Protein AF-A0A7J6PMU1-F1 (afdb_monomer)

Nearest PDB structures (foldseek):
  3wnz-assembly1_A  TM=7.817E-01  e=1.755E-11  Bacillus subtilis subsp. subtilis str. 168
  3wo1-assembly1_A-2  TM=7.789E-01  e=5.442E-10  Bacillus subtilis subsp. subtilis str. 168
  4wd3-assembly1_B  TM=6.260E-01  e=1.805E-10  Bacillus subtilis subsp. subtilis
  5h82-assembly1_A  TM=6.481E-01  e=1.016E-02  Catharanthus roseus
  4bms-assembly1_C  TM=7.038E-01  e=6.800E-02  Ralstonia sp. DSMZ 6428

Solvent-accessible surface area (backbone atoms only — not comparable to full-atom values): 18028 Å² total; per-residue (Å²): 116,72,90,78,50,64,64,67,54,55,60,31,62,34,66,67,23,39,52,53,58,48,58,68,38,44,71,38,18,35,39,30,40,42,74,43,61,78,86,46,50,68,52,43,46,53,38,33,77,44,40,31,37,32,30,41,39,29,46,70,90,44,74,62,55,58,32,40,85,67,66,34,28,73,39,66,44,70,44,61,81,84,51,56,71,73,56,39,50,49,53,54,51,50,57,54,58,63,26,53,80,34,91,88,60,31,53,68,54,17,40,38,45,78,32,80,84,37,43,64,55,31,19,47,50,13,62,75,70,73,37,42,62,62,57,53,67,59,47,54,35,41,49,27,52,60,56,42,43,52,53,32,48,78,68,72,41,76,66,74,82,76,70,90,76,90,50,83,87,41,52,66,60,39,46,72,70,53,42,71,70,37,75,51,57,59,57,58,78,54,38,46,45,66,58,40,81,24,68,50,69,68,49,40,55,53,50,48,52,54,41,54,54,50,61,76,67,67,69,90,53,86,69,56,71,83,50,75,75,83,74,49,82,47,102,85,46,75,39,82,74,78,58,71,101,56,71,66,70,83,62,48,47,59,44,37,32,55,33,27,63,36,52,56,64,58,42,49,54,34,40,22,57,63,39,72,69,33,71,36,76,43,85,61,87,50,84,82,87,86,84,83,88,73,77,95,64,91,79,84,86,88,79,85,82,84,86,128

Organism: Perkinsus olseni (NCBI:txid32597)

InterPro domains:
  IPR011761 ATP-grasp fold [PS50975] (149-202)
  IPR041472 BL00235/CARNS1, N-terminal [PF18130] (44-133)

Structure (mmCIF, N/CA/C/O backbone):
data_AF-A0A7J6PMU1-F1
#
_entry.id   AF-A0A7J6PMU1-F1
#
loop_
_atom_site.group_PDB
_atom_site.id
_atom_site.type_symbol
_atom_site.label_atom_id
_atom_site.label_alt_id
_atom_site.label_comp_id
_atom_site.label_asym_id
_atom_site.label_entity_id
_atom_site.label_seq_id
_atom_site.pdbx_PDB_ins_code
_atom_site.Cartn_x
_atom_site.Cartn_y
_atom_site.Cartn_z
_atom_site.occupancy
_atom_site.B_iso_or_equiv
_atom_site.auth_seq_id
_atom_site.auth_comp_id
_atom_site.auth_asym_id
_atom_site.auth_atom_id
_atom_site.pdbx_PDB_model_num
ATOM 1 N N . MET A 1 1 ? -17.516 -10.188 16.875 1.00 68.88 1 MET A N 1
ATOM 2 C CA . MET A 1 1 ? -18.453 -9.110 16.494 1.00 68.88 1 MET A CA 1
ATOM 3 C C . MET A 1 1 ? -19.148 -9.377 15.153 1.00 68.88 1 MET A C 1
ATOM 5 O O . MET A 1 1 ? -20.353 -9.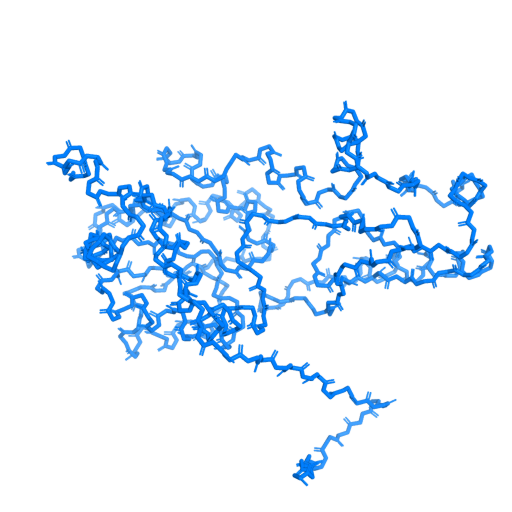566 15.159 1.00 68.88 1 MET A O 1
ATOM 9 N N . LEU A 1 2 ? -18.432 -9.498 14.024 1.00 78.31 2 LEU A N 1
ATOM 10 C CA . LEU A 1 2 ? -19.056 -9.602 12.684 1.00 78.31 2 LEU A CA 1
ATOM 11 C C . LEU A 1 2 ? -20.041 -10.768 12.494 1.00 78.31 2 LEU A C 1
ATOM 13 O O . LEU A 1 2 ? -21.055 -10.601 11.830 1.00 78.31 2 LEU A O 1
ATOM 17 N N . LYS A 1 3 ? -19.791 -11.927 13.119 1.00 78.75 3 LYS A N 1
ATOM 18 C CA . LYS A 1 3 ? -20.671 -13.112 13.029 1.00 78.75 3 LYS A CA 1
ATOM 19 C C . LYS A 1 3 ? -22.082 -12.896 13.601 1.00 78.75 3 LYS A C 1
ATOM 21 O O . LYS A 1 3 ? -22.956 -13.710 13.340 1.00 78.75 3 LYS A O 1
ATOM 26 N N . GLN A 1 4 ? -22.284 -11.850 14.404 1.00 83.25 4 GLN A N 1
ATOM 27 C CA . GLN A 1 4 ? -23.571 -11.530 15.030 1.00 83.25 4 GLN A CA 1
ATOM 28 C C . GLN A 1 4 ? -24.414 -10.564 14.186 1.00 83.25 4 GLN A C 1
ATOM 30 O O . GLN A 1 4 ? -25.573 -10.327 14.509 1.00 83.25 4 GLN A O 1
ATOM 35 N N . ILE A 1 5 ? -23.847 -10.001 13.116 1.00 86.25 5 ILE A N 1
ATOM 36 C CA . ILE A 1 5 ? -24.533 -9.050 12.242 1.00 86.25 5 ILE A CA 1
ATOM 37 C C . ILE A 1 5 ? -25.079 -9.820 11.035 1.00 86.25 5 ILE A C 1
ATOM 39 O O . ILE A 1 5 ? -24.316 -10.563 10.409 1.00 86.25 5 ILE A O 1
ATOM 43 N N . PRO A 1 6 ? -26.365 -9.656 10.674 1.00 88.00 6 PRO A N 1
ATOM 44 C CA . PRO A 1 6 ? -26.919 -10.258 9.469 1.00 88.00 6 PRO A CA 1
ATOM 45 C C . PRO A 1 6 ? -26.069 -9.928 8.240 1.00 88.00 6 PRO A C 1
ATOM 47 O O . PRO A 1 6 ? -25.807 -8.761 7.940 1.00 88.00 6 PRO A O 1
ATOM 50 N N . ARG A 1 7 ? -25.641 -10.967 7.517 1.00 87.31 7 ARG A N 1
ATOM 51 C CA . ARG A 1 7 ? -24.747 -10.833 6.359 1.00 87.31 7 ARG A CA 1
ATOM 52 C C . ARG A 1 7 ? -25.319 -9.903 5.289 1.00 87.31 7 ARG A C 1
ATOM 54 O O . ARG A 1 7 ? -24.577 -9.123 4.707 1.00 87.31 7 ARG A O 1
ATOM 61 N N . GLU A 1 8 ? -26.632 -9.945 5.091 1.00 88.94 8 GLU A N 1
ATOM 62 C CA . GLU A 1 8 ? -27.352 -9.089 4.147 1.00 88.94 8 GLU A CA 1
ATOM 63 C C . GLU A 1 8 ? -27.110 -7.599 4.422 1.00 88.94 8 GLU A C 1
ATOM 65 O O . GLU A 1 8 ? -26.850 -6.849 3.489 1.00 88.94 8 GLU A O 1
ATOM 70 N N . LEU A 1 9 ? -27.089 -7.175 5.692 1.00 87.25 9 LEU A N 1
ATOM 71 C CA . LEU A 1 9 ? -26.826 -5.779 6.063 1.00 87.25 9 LEU A CA 1
ATOM 72 C C . LEU A 1 9 ? -25.375 -5.371 5.774 1.00 87.25 9 LEU A C 1
ATOM 74 O O . LEU A 1 9 ? -25.115 -4.258 5.322 1.00 87.25 9 LEU A O 1
ATOM 78 N N . LEU A 1 10 ? -24.422 -6.281 5.999 1.00 89.19 10 LEU A N 1
ATOM 79 C CA . LEU A 1 10 ? -23.009 -6.040 5.693 1.00 89.19 10 LEU A CA 1
ATOM 80 C C . LEU A 1 10 ? -22.733 -6.015 4.187 1.00 89.19 10 LEU A C 1
ATOM 82 O O . LEU A 1 10 ? -21.795 -5.341 3.756 1.00 89.19 10 LEU A O 1
ATOM 86 N N . GLU A 1 11 ? -23.529 -6.728 3.390 1.00 91.56 11 GLU A N 1
ATOM 87 C CA . GLU A 1 11 ? -23.331 -6.859 1.945 1.00 91.56 11 GLU A CA 1
ATOM 88 C C . GLU A 1 11 ? -24.079 -5.814 1.102 1.00 91.56 11 GLU A C 1
ATOM 90 O O . GLU A 1 11 ? -23.791 -5.677 -0.088 1.00 91.56 11 GLU A O 1
ATOM 95 N N . GLN A 1 12 ? -24.974 -5.029 1.707 1.00 92.31 12 GLN A N 1
ATOM 96 C CA . GLN A 1 12 ? -25.721 -3.975 1.019 1.00 92.31 12 GLN A CA 1
ATOM 97 C C . GLN A 1 12 ? -24.819 -2.862 0.464 1.00 92.31 12 GLN A C 1
ATOM 99 O O . GLN A 1 12 ? -24.021 -2.249 1.181 1.00 92.31 12 GLN A O 1
ATOM 104 N N . HIS A 1 13 ? -25.030 -2.539 -0.812 1.00 93.56 13 HIS A N 1
ATOM 105 C CA . HIS A 1 13 ? -24.429 -1.401 -1.513 1.00 93.56 13 HIS A CA 1
ATOM 106 C C . HIS A 1 13 ? -25.261 -0.116 -1.332 1.00 93.56 13 HIS A C 1
ATOM 108 O O . HIS A 1 13 ? -25.579 0.568 -2.303 1.00 93.56 13 HIS A O 1
ATOM 114 N N . SER A 1 14 ? -25.649 0.193 -0.093 1.00 92.62 14 SER A N 1
ATOM 115 C CA . SER A 1 14 ? -26.420 1.390 0.275 1.00 92.62 14 SER A CA 1
ATOM 116 C C . SER A 1 14 ? -25.637 2.295 1.229 1.00 92.62 14 SER A C 1
ATOM 118 O O . SER A 1 14 ? -24.582 1.911 1.747 1.00 92.62 14 SER A O 1
ATOM 120 N N . GLU A 1 15 ? -26.133 3.512 1.458 1.00 92.06 15 GLU A N 1
ATOM 121 C CA . GLU A 1 15 ? -25.529 4.436 2.425 1.00 92.06 15 GLU A CA 1
ATOM 122 C C . GLU A 1 15 ? -25.651 3.913 3.852 1.00 92.06 15 GLU A C 1
ATOM 124 O O . GLU A 1 15 ? -24.693 4.009 4.616 1.00 92.06 15 GLU A O 1
ATOM 129 N N . GLU A 1 16 ? -26.776 3.285 4.188 1.00 93.50 16 GLU A N 1
ATOM 130 C CA . GLU A 1 16 ? -27.013 2.665 5.490 1.00 93.50 16 GLU A CA 1
ATOM 131 C C . GLU A 1 16 ? -26.049 1.499 5.718 1.00 93.50 16 GLU A C 1
ATOM 133 O O . GLU A 1 16 ? -25.411 1.417 6.770 1.00 93.50 16 GLU A O 1
ATOM 138 N N . GLY A 1 17 ? -25.868 0.636 4.709 1.00 94.38 17 GLY A N 1
ATOM 139 C CA . GLY A 1 17 ? -24.884 -0.444 4.761 1.00 94.38 17 GLY A CA 1
ATOM 140 C C . GLY A 1 17 ? -23.461 0.097 4.925 1.00 94.38 17 GLY A C 1
ATOM 141 O O . GLY A 1 17 ? -22.666 -0.442 5.697 1.00 94.38 17 GLY A O 1
ATOM 142 N N . GLN A 1 18 ? -23.138 1.203 4.247 1.00 95.00 18 GLN A N 1
ATOM 143 C CA . GLN A 1 18 ? -21.825 1.836 4.353 1.00 95.00 18 GLN A CA 1
ATOM 144 C C . GLN A 1 18 ? -21.591 2.460 5.730 1.00 95.00 18 GLN A C 1
ATOM 146 O O . GLN A 1 18 ? -20.516 2.268 6.302 1.00 95.00 18 GLN A O 1
ATOM 151 N N . ALA A 1 19 ? -22.587 3.156 6.276 1.00 94.44 19 ALA A N 1
ATOM 152 C CA . ALA A 1 19 ? -22.536 3.738 7.611 1.00 94.44 19 ALA A CA 1
ATOM 153 C C . ALA A 1 19 ? -22.379 2.655 8.687 1.00 94.44 19 ALA A C 1
ATOM 155 O O . ALA A 1 19 ? -21.514 2.783 9.553 1.00 94.44 19 ALA A O 1
ATOM 156 N N . LEU A 1 20 ? -23.132 1.553 8.576 1.00 95.19 20 LEU A N 1
ATOM 157 C CA . LEU A 1 20 ? -23.000 0.395 9.461 1.00 95.19 20 LEU A CA 1
ATOM 158 C C . LEU A 1 20 ? -21.568 -0.148 9.440 1.00 95.19 20 LEU A C 1
ATOM 160 O O . LEU A 1 20 ? -20.941 -0.275 10.488 1.00 95.19 20 LEU A O 1
ATOM 164 N N . ARG A 1 21 ? -21.017 -0.430 8.254 1.00 96.19 21 ARG A N 1
ATOM 165 C CA . ARG A 1 21 ? -19.642 -0.936 8.124 1.00 96.19 21 ARG A CA 1
ATOM 166 C C . ARG A 1 21 ? -18.606 0.025 8.709 1.00 96.19 21 ARG A C 1
ATOM 168 O O . ARG A 1 21 ? -17.690 -0.426 9.387 1.00 96.19 21 ARG A O 1
ATOM 175 N N . GLN A 1 22 ? -18.758 1.331 8.487 1.00 95.81 22 GLN A N 1
ATOM 176 C CA . GLN A 1 22 ? -17.869 2.342 9.067 1.00 95.81 22 GLN A CA 1
ATOM 177 C C . GLN A 1 22 ? -17.973 2.403 10.593 1.00 95.81 22 GLN A C 1
ATOM 179 O O . GLN A 1 22 ? -16.954 2.537 11.263 1.00 95.81 22 GLN A O 1
ATOM 184 N N . GLN A 1 23 ? -19.170 2.250 11.159 1.00 95.94 23 GLN A N 1
ATOM 185 C CA . GLN A 1 23 ? -19.357 2.204 12.609 1.00 95.94 23 GLN A CA 1
ATOM 186 C C . GLN A 1 23 ? -18.623 1.016 13.248 1.00 95.94 23 GLN A C 1
ATOM 188 O O . GLN A 1 23 ? -18.117 1.142 14.361 1.00 95.94 23 GLN A O 1
ATOM 193 N N . LEU A 1 24 ? -18.513 -0.111 12.539 1.00 95.75 24 LEU A N 1
ATOM 194 C CA . LEU A 1 24 ? -17.799 -1.303 13.008 1.00 95.75 24 LEU A CA 1
ATOM 195 C C . LEU A 1 24 ? -16.275 -1.136 13.070 1.00 95.75 24 LEU A C 1
ATOM 197 O O . LEU A 1 24 ? -15.614 -1.972 13.677 1.00 95.75 24 LEU A O 1
ATOM 201 N N . LEU A 1 25 ? -15.714 -0.075 12.479 1.00 96.69 25 LEU A N 1
ATOM 202 C CA . LEU A 1 25 ? -14.295 0.264 12.637 1.00 96.69 25 LEU A CA 1
ATOM 203 C C . LEU A 1 25 ? -13.982 0.898 13.995 1.00 96.69 25 LEU A C 1
ATOM 205 O O . LEU A 1 25 ? -12.821 0.931 14.403 1.00 96.69 25 LEU A O 1
ATOM 209 N N . ARG A 1 26 ? -14.991 1.429 14.692 1.00 97.00 26 ARG A N 1
ATOM 210 C CA . ARG A 1 26 ? -14.787 2.141 15.951 1.00 97.00 26 ARG A CA 1
ATOM 211 C C . ARG A 1 26 ? -14.182 1.209 16.997 1.00 97.00 26 ARG A C 1
ATOM 213 O O . ARG A 1 26 ? -14.755 0.176 17.326 1.00 97.00 26 ARG A O 1
ATOM 220 N N . GLY A 1 27 ? -13.051 1.623 17.555 1.00 96.19 27 GLY A N 1
ATOM 221 C CA . GLY A 1 27 ? -12.308 0.870 18.557 1.00 96.19 27 GLY A CA 1
ATOM 222 C C . GLY A 1 27 ? -11.414 -0.230 17.985 1.00 96.19 27 GLY A C 1
ATOM 223 O O . GLY A 1 27 ? -10.679 -0.827 18.766 1.00 96.19 27 GLY A O 1
ATOM 224 N N . ALA A 1 28 ? -11.427 -0.471 16.669 1.00 97.75 28 ALA A N 1
ATOM 225 C CA . ALA A 1 28 ? -10.501 -1.408 16.047 1.00 97.75 28 ALA A CA 1
ATOM 226 C C . ALA A 1 28 ? -9.068 -0.868 16.110 1.00 97.75 28 ALA A C 1
ATOM 228 O O . ALA A 1 28 ? -8.838 0.327 15.887 1.00 97.75 28 ALA A O 1
ATOM 229 N N . THR A 1 29 ? -8.111 -1.748 16.372 1.00 98.62 29 THR A N 1
ATOM 230 C CA . THR A 1 29 ? -6.683 -1.431 16.362 1.00 98.62 29 THR A CA 1
ATOM 231 C C . THR A 1 29 ? -6.062 -1.895 15.054 1.00 98.62 29 THR A C 1
ATOM 233 O O . THR A 1 29 ? -6.072 -3.083 14.738 1.00 98.62 29 THR A O 1
ATOM 236 N N . ILE A 1 30 ? -5.500 -0.966 14.278 1.00 98.69 30 ILE A N 1
ATOM 237 C CA . ILE A 1 30 ? -4.893 -1.270 12.974 1.00 98.69 30 ILE A CA 1
ATOM 238 C C . ILE A 1 30 ? -3.425 -0.859 12.974 1.00 98.69 30 ILE A C 1
ATOM 240 O O . ILE A 1 30 ? -3.107 0.319 13.157 1.00 98.69 30 ILE A O 1
ATOM 244 N N . ALA A 1 31 ? -2.539 -1.816 12.693 1.00 98.62 31 ALA A N 1
ATOM 245 C CA . ALA A 1 31 ? -1.130 -1.530 12.457 1.00 98.62 31 ALA A CA 1
ATOM 246 C C . ALA A 1 31 ? -0.898 -1.148 10.986 1.00 98.62 31 ALA A C 1
ATOM 248 O O . ALA A 1 31 ? -1.245 -1.889 10.060 1.00 98.62 31 ALA A O 1
ATOM 249 N N . VAL A 1 32 ? -0.291 0.014 10.758 1.00 98.31 32 VAL A N 1
ATOM 250 C CA . VAL A 1 32 ? 0.058 0.518 9.430 1.00 98.31 32 VAL A CA 1
ATOM 251 C C . VAL A 1 32 ? 1.567 0.489 9.255 1.00 98.31 32 VAL A C 1
ATOM 253 O O . VAL A 1 32 ? 2.302 1.188 9.949 1.00 98.31 32 VAL A O 1
ATOM 256 N N . ILE A 1 33 ? 2.017 -0.309 8.292 1.00 96.44 33 ILE A N 1
ATOM 257 C CA . ILE A 1 33 ? 3.427 -0.444 7.944 1.00 96.44 33 ILE A CA 1
ATOM 258 C C . ILE A 1 33 ? 3.827 0.668 6.974 1.00 96.44 33 ILE A C 1
ATOM 260 O O . ILE A 1 33 ? 3.310 0.716 5.854 1.00 96.44 33 ILE A O 1
ATOM 264 N N . CYS A 1 34 ? 4.776 1.505 7.389 1.00 93.06 34 CYS A N 1
ATOM 265 C CA . CYS A 1 34 ? 5.204 2.740 6.731 1.00 93.06 34 CYS A CA 1
ATOM 266 C C . CYS A 1 34 ? 4.095 3.788 6.599 1.00 93.06 34 CYS A C 1
ATOM 268 O O . CYS A 1 34 ? 3.046 3.547 5.994 1.00 93.06 34 CYS A O 1
ATOM 270 N N . SER A 1 35 ? 4.369 5.006 7.064 1.00 91.75 35 SER A N 1
ATOM 271 C CA . SER A 1 35 ? 3.433 6.125 6.903 1.00 91.75 35 SER A CA 1
ATOM 272 C C . SER A 1 35 ? 3.330 6.623 5.457 1.00 91.75 35 SER A C 1
ATOM 274 O O . SER A 1 35 ? 2.278 7.071 4.993 1.00 91.75 35 SER A O 1
ATOM 276 N N . GLY A 1 36 ? 4.433 6.494 4.716 1.00 88.38 36 GLY A N 1
ATOM 277 C CA . GLY A 1 36 ? 4.588 7.079 3.391 1.00 88.38 36 GLY A CA 1
ATOM 278 C C . GLY A 1 36 ? 4.740 8.604 3.445 1.00 88.38 36 GLY A C 1
ATOM 279 O O . GLY A 1 36 ? 5.056 9.158 4.492 1.00 88.38 36 GLY A O 1
ATOM 280 N N . PRO A 1 37 ? 4.563 9.306 2.316 1.00 86.50 37 PRO A N 1
ATOM 281 C CA . PRO A 1 37 ? 4.699 10.764 2.267 1.00 86.50 37 PRO A CA 1
ATOM 282 C C . PRO A 1 37 ? 3.626 11.518 3.080 1.00 86.50 37 PRO A C 1
ATOM 284 O O . PRO A 1 37 ? 2.523 11.014 3.297 1.00 86.50 37 PRO A O 1
ATOM 287 N N . LYS A 1 38 ? 3.939 12.763 3.490 1.00 87.94 38 LYS A N 1
ATOM 288 C CA . LYS A 1 38 ? 3.070 13.634 4.320 1.00 87.94 38 LYS A CA 1
ATOM 289 C C . LYS A 1 38 ? 1.675 13.884 3.725 1.00 87.94 38 LYS A C 1
ATOM 291 O O . LYS A 1 38 ? 0.728 14.115 4.472 1.00 87.94 38 LYS A O 1
ATOM 296 N N . ASP A 1 39 ? 1.501 13.795 2.406 1.00 85.75 39 ASP A N 1
ATOM 297 C CA . ASP A 1 39 ? 0.192 13.934 1.742 1.00 85.75 39 ASP A CA 1
ATOM 298 C C . ASP A 1 39 ? -0.821 12.847 2.167 1.00 85.75 39 ASP A C 1
ATOM 300 O O . ASP A 1 39 ? -2.040 13.045 2.090 1.00 85.75 39 ASP A O 1
ATOM 304 N N . LYS A 1 40 ? -0.337 11.720 2.703 1.00 90.31 40 LYS A N 1
ATOM 305 C CA . LYS A 1 40 ? -1.161 10.643 3.267 1.00 90.31 40 LYS A CA 1
ATOM 306 C C . LYS A 1 40 ? -1.715 10.944 4.656 1.00 90.31 40 LYS A C 1
ATOM 308 O O . LYS A 1 40 ? -2.582 10.194 5.096 1.00 90.31 40 LYS A O 1
ATOM 313 N N . LYS A 1 41 ? -1.312 12.033 5.326 1.00 94.94 41 LYS A N 1
ATOM 314 C CA . LYS A 1 41 ? -1.825 12.423 6.659 1.00 94.94 41 LYS A CA 1
ATOM 315 C C . LYS A 1 41 ? -3.357 12.415 6.737 1.00 94.94 41 LYS A C 1
ATOM 317 O O . LYS A 1 41 ? -3.932 11.911 7.695 1.00 94.94 41 LYS A O 1
ATOM 322 N N . SER A 1 42 ? -4.016 12.850 5.662 1.00 94.75 42 SER A N 1
ATOM 323 C CA . SER A 1 42 ? -5.482 12.861 5.530 1.00 94.75 42 SER A CA 1
ATOM 324 C C . SER A 1 42 ? -6.160 11.483 5.575 1.00 94.75 42 SER A C 1
ATOM 326 O O . SER A 1 42 ? -7.382 11.404 5.706 1.00 94.75 42 SER A O 1
ATOM 328 N N . ILE A 1 43 ? -5.407 10.392 5.410 1.00 95.81 43 ILE A N 1
ATOM 329 C CA . ILE A 1 43 ? -5.899 9.021 5.585 1.00 95.81 43 ILE A CA 1
ATOM 330 C C . ILE A 1 43 ? -5.975 8.687 7.076 1.00 95.81 43 ILE A C 1
ATOM 332 O O . ILE A 1 43 ? -6.994 8.177 7.533 1.00 95.81 43 ILE A O 1
ATOM 336 N N . TYR A 1 44 ? -4.926 9.019 7.831 1.00 97.88 44 TYR A N 1
ATOM 337 C CA . TYR A 1 44 ? -4.852 8.785 9.273 1.00 97.88 44 TYR A CA 1
ATOM 338 C C . TYR A 1 44 ? -5.867 9.639 10.031 1.00 97.88 44 TYR A C 1
ATOM 340 O O . TYR A 1 44 ? -6.594 9.112 10.865 1.00 97.88 44 TYR A O 1
ATOM 348 N N . GLN A 1 45 ? -6.018 10.912 9.649 1.00 97.56 45 GLN A N 1
ATOM 349 C CA . GLN A 1 45 ? -7.076 11.785 10.179 1.00 97.56 45 GLN A CA 1
ATOM 350 C C . GLN A 1 45 ? -8.460 11.161 9.985 1.00 97.56 45 GLN A C 1
ATOM 352 O O . GLN A 1 45 ? -9.254 11.087 10.917 1.00 97.56 45 GLN A O 1
ATOM 357 N N . ARG A 1 46 ? -8.724 10.614 8.791 1.00 96.38 46 ARG A N 1
ATOM 358 C CA . ARG A 1 46 ? -10.003 9.958 8.519 1.00 96.38 46 ARG A CA 1
ATOM 359 C C . ARG A 1 46 ? -10.198 8.678 9.340 1.00 96.38 46 ARG A C 1
ATOM 361 O O . ARG A 1 46 ? -11.321 8.382 9.730 1.00 96.38 46 ARG A O 1
ATOM 368 N N . ALA A 1 47 ? -9.137 7.917 9.598 1.00 97.81 47 ALA A N 1
ATOM 369 C CA . ALA A 1 47 ? -9.201 6.748 10.474 1.00 97.81 47 ALA A CA 1
ATOM 370 C C . ALA A 1 47 ? -9.527 7.153 11.925 1.00 97.81 47 ALA A C 1
ATOM 372 O O . ALA A 1 47 ? -10.397 6.539 12.545 1.00 97.81 47 ALA A O 1
ATOM 373 N N . ALA A 1 48 ? -8.904 8.226 12.423 1.00 97.75 48 ALA A N 1
ATOM 374 C CA . ALA A 1 48 ? -9.172 8.786 13.747 1.00 97.75 48 ALA A CA 1
ATOM 375 C C . ALA A 1 48 ? -10.626 9.267 13.892 1.00 97.75 48 ALA A C 1
ATOM 377 O O . ALA A 1 48 ? -11.292 8.925 14.866 1.00 97.75 48 ALA A O 1
ATOM 378 N N . GLU A 1 49 ? -11.172 9.961 12.885 1.00 97.38 49 GLU A N 1
ATOM 379 C CA . GLU A 1 49 ? -12.588 10.375 12.845 1.00 97.38 49 GLU A CA 1
ATOM 380 C C . GLU A 1 49 ? -13.565 9.188 12.955 1.00 97.38 49 GLU A C 1
ATOM 382 O O . GLU A 1 49 ? -14.670 9.326 13.484 1.00 97.38 49 GLU A O 1
ATOM 387 N N . LEU A 1 50 ? -13.169 8.011 12.459 1.00 97.50 50 LEU A N 1
ATOM 388 C CA . LEU A 1 50 ? -13.946 6.769 12.554 1.00 97.50 50 LEU A CA 1
ATOM 389 C C . LEU A 1 50 ? -13.733 6.028 13.886 1.00 97.50 50 LEU A C 1
ATOM 391 O O . LEU A 1 50 ? -14.396 5.024 14.145 1.00 97.50 50 LEU A O 1
ATOM 395 N N . GLY A 1 51 ? -12.847 6.531 14.747 1.00 97.56 51 GLY A N 1
ATOM 396 C CA . GLY A 1 51 ? -12.500 5.933 16.032 1.00 97.56 51 GLY A CA 1
ATOM 397 C C . GLY A 1 51 ? -11.564 4.730 15.920 1.00 97.56 51 GLY A C 1
ATOM 398 O O . GLY A 1 51 ? -11.570 3.889 16.817 1.00 97.56 51 GLY A O 1
ATOM 399 N N . VAL A 1 52 ? -10.797 4.609 14.833 1.00 98.44 52 VAL A N 1
ATOM 400 C CA . VAL A 1 52 ? -9.774 3.564 14.681 1.00 98.44 52 VAL A CA 1
ATOM 401 C C . VAL A 1 52 ? -8.543 3.936 15.503 1.00 98.44 52 VAL A C 1
ATOM 403 O O . VAL A 1 52 ? -8.001 5.033 15.363 1.00 98.44 52 VAL A O 1
ATOM 406 N N . LYS A 1 53 ? -8.044 2.997 16.307 1.00 98.50 53 LYS A N 1
ATOM 407 C CA . LYS A 1 53 ? -6.768 3.119 17.018 1.00 98.50 53 LYS A CA 1
ATOM 408 C C . LYS A 1 53 ? -5.635 2.735 16.070 1.00 98.50 53 LYS A C 1
ATOM 410 O O . LYS A 1 53 ? -5.301 1.562 15.909 1.00 98.50 53 LYS A O 1
ATOM 415 N N . VAL A 1 54 ? -5.067 3.721 15.381 1.00 98.69 54 VAL A N 1
ATOM 416 C CA . VAL A 1 54 ? -3.981 3.462 14.428 1.00 98.69 54 VAL A CA 1
ATOM 417 C C . VAL A 1 54 ? -2.640 3.370 15.150 1.00 98.69 54 VAL A C 1
ATOM 419 O O . VAL A 1 54 ? -2.269 4.281 15.889 1.00 98.69 54 VAL A O 1
ATOM 422 N N . VAL A 1 55 ? -1.887 2.305 14.879 1.00 98.75 55 VAL A N 1
ATOM 423 C CA . VAL A 1 55 ? -0.474 2.178 15.251 1.00 98.75 55 VAL A CA 1
ATOM 424 C C . VAL A 1 55 ? 0.367 2.263 13.988 1.00 98.75 55 VAL A C 1
ATOM 426 O O . VAL A 1 55 ? 0.178 1.470 13.069 1.00 98.75 55 VAL A O 1
ATOM 429 N N . VAL A 1 56 ? 1.294 3.212 13.910 1.00 98.50 56 VAL A N 1
ATOM 430 C CA . VAL A 1 56 ? 2.201 3.330 12.761 1.00 98.50 56 VAL A CA 1
ATOM 431 C C . VAL A 1 56 ? 3.548 2.714 13.110 1.00 98.50 56 VAL A C 1
ATOM 433 O O . VAL A 1 56 ? 4.182 3.127 14.076 1.00 98.50 56 VAL A O 1
ATOM 436 N N . ILE A 1 57 ? 3.990 1.752 12.299 1.00 97.69 57 ILE A N 1
ATOM 437 C CA . ILE A 1 57 ? 5.325 1.153 12.381 1.00 97.69 57 ILE A CA 1
ATOM 438 C C . ILE A 1 57 ? 6.134 1.673 11.197 1.00 97.69 57 ILE A C 1
ATOM 440 O O . ILE A 1 57 ? 5.797 1.393 10.042 1.00 97.69 57 ILE A O 1
ATOM 444 N N . ASP A 1 58 ? 7.173 2.457 11.463 1.00 94.81 58 ASP A N 1
ATOM 445 C CA . ASP A 1 58 ? 7.919 3.170 10.422 1.00 94.81 58 ASP A CA 1
ATOM 446 C C . ASP A 1 58 ? 9.406 3.310 10.758 1.00 94.81 58 ASP A C 1
ATOM 44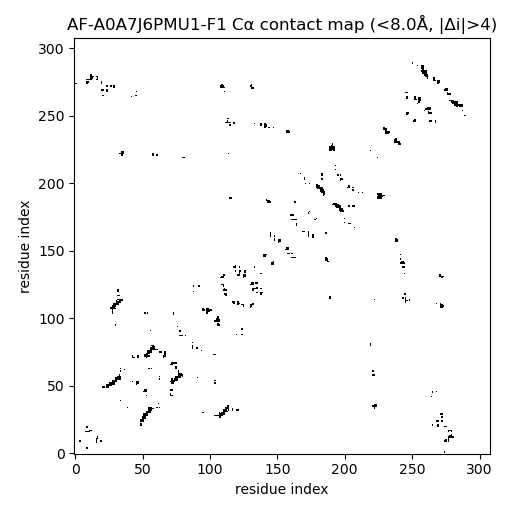8 O O . ASP A 1 58 ? 9.858 2.881 11.815 1.00 94.81 58 ASP A O 1
ATOM 452 N N . PHE A 1 59 ? 10.179 3.902 9.850 1.00 88.12 59 PHE A N 1
ATOM 453 C CA . PHE A 1 59 ? 11.588 4.203 10.099 1.00 88.12 59 PHE A CA 1
ATOM 454 C C . PHE A 1 59 ? 11.771 5.237 11.222 1.00 88.12 59 PHE A C 1
ATOM 456 O O . PHE A 1 59 ? 10.933 6.118 11.429 1.00 88.12 59 PHE A O 1
ATOM 463 N N . THR A 1 60 ? 12.901 5.151 11.924 1.00 85.12 60 THR A N 1
ATOM 464 C CA . THR A 1 60 ? 13.301 6.117 12.958 1.00 85.12 60 THR A CA 1
ATOM 465 C C . THR A 1 60 ? 13.298 7.550 12.414 1.00 85.12 60 THR A C 1
ATOM 467 O O . THR A 1 60 ? 13.802 7.795 11.318 1.00 85.12 60 THR A O 1
ATOM 470 N N . HIS A 1 61 ? 12.760 8.501 13.184 1.00 85.12 61 HIS A N 1
ATOM 471 C CA . HIS A 1 61 ? 12.579 9.908 12.784 1.00 85.12 61 HIS A CA 1
ATOM 472 C C . HIS A 1 61 ? 11.612 10.122 11.604 1.00 85.12 61 HIS A C 1
ATOM 474 O O . HIS A 1 61 ? 11.731 11.095 10.854 1.00 85.12 61 HIS A O 1
ATOM 480 N N . SER A 1 62 ? 10.653 9.214 11.408 1.00 89.50 62 SER A N 1
ATOM 481 C CA . SER A 1 62 ? 9.530 9.457 10.504 1.00 89.50 62 SER A CA 1
ATOM 482 C C . SER A 1 62 ? 8.653 10.596 11.020 1.00 89.50 62 SER A C 1
ATOM 484 O O . SER A 1 62 ? 8.387 10.715 12.212 1.00 89.50 62 SER A O 1
ATOM 486 N N . TRP A 1 63 ? 8.115 11.393 10.099 1.00 93.00 63 TRP A N 1
ATOM 487 C CA . TRP A 1 63 ? 7.157 12.448 10.428 1.00 93.00 63 TRP A CA 1
ATOM 488 C C . TRP A 1 63 ? 5.874 11.926 11.078 1.00 93.00 63 TRP A C 1
ATOM 490 O O . TRP A 1 63 ? 5.130 12.700 11.672 1.00 93.00 63 TRP A O 1
ATOM 500 N N . ALA A 1 64 ? 5.586 10.630 10.950 1.00 94.06 64 ALA A N 1
ATOM 501 C CA . ALA A 1 64 ? 4.439 10.021 11.600 1.00 94.06 64 ALA A CA 1
ATOM 502 C C . ALA A 1 64 ? 4.509 10.087 13.129 1.00 94.06 64 ALA A C 1
ATOM 504 O O . ALA A 1 64 ? 3.466 10.012 13.770 1.00 94.06 64 ALA A O 1
ATOM 505 N N . GLU A 1 65 ? 5.696 10.279 13.707 1.00 95.25 65 GLU A N 1
ATOM 506 C CA . GLU A 1 65 ? 5.862 10.535 15.138 1.00 95.25 65 GLU A CA 1
ATOM 507 C C . GLU A 1 65 ? 5.115 11.809 15.578 1.00 95.25 65 GLU A C 1
ATOM 509 O O . GLU A 1 65 ? 4.465 11.813 16.623 1.00 95.25 65 GLU A O 1
ATOM 514 N N . GLU A 1 66 ? 5.083 12.844 14.724 1.00 96.06 66 GLU A N 1
ATOM 515 C CA . GLU A 1 66 ? 4.320 14.084 14.954 1.00 96.06 66 GLU A CA 1
ATOM 516 C C . GLU A 1 66 ? 2.813 13.790 15.134 1.00 96.06 66 GLU A C 1
ATOM 518 O O . GLU A 1 66 ? 2.134 14.457 15.912 1.00 96.06 66 GLU A O 1
ATOM 523 N N . MET A 1 67 ? 2.281 12.753 14.467 1.00 97.44 67 MET A N 1
ATOM 524 C CA . MET A 1 67 ? 0.851 12.414 14.509 1.00 97.44 67 MET A CA 1
ATOM 525 C C . MET A 1 67 ? 0.385 11.867 15.865 1.00 97.44 67 MET A C 1
ATOM 527 O O . MET A 1 67 ? -0.822 11.850 16.106 1.00 97.44 67 MET A O 1
ATOM 531 N N . VAL A 1 68 ? 1.301 11.421 16.734 1.00 97.31 68 VAL A N 1
ATOM 532 C CA . VAL A 1 68 ? 0.959 11.004 18.105 1.00 97.31 68 VAL A CA 1
ATOM 533 C C . VAL A 1 68 ? 0.582 12.227 18.938 1.00 97.31 68 VAL A C 1
ATOM 535 O O . VAL A 1 68 ? -0.453 12.228 19.595 1.00 97.31 68 VAL A O 1
ATOM 538 N N . ALA A 1 69 ? 1.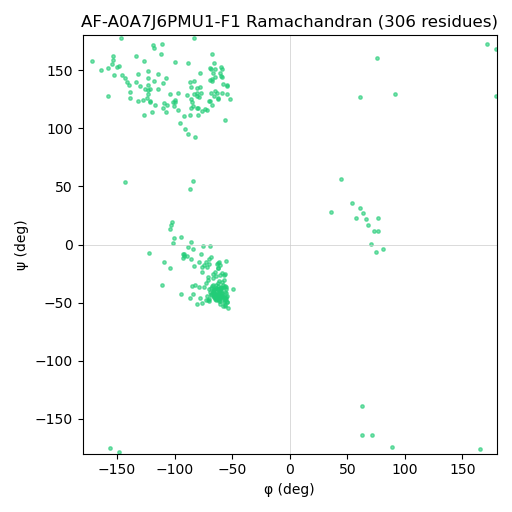386 13.292 18.863 1.00 95.44 69 ALA A N 1
ATOM 539 C CA . ALA A 1 69 ? 1.131 14.541 19.583 1.00 95.44 69 ALA A CA 1
ATOM 540 C C . ALA A 1 69 ? -0.130 15.266 19.084 1.00 95.44 69 ALA A C 1
ATOM 542 O O . ALA A 1 69 ? -0.749 16.020 19.827 1.00 95.44 69 ALA A O 1
ATOM 543 N N . GLU A 1 70 ? -0.515 15.028 17.830 1.00 96.81 70 GLU A N 1
ATOM 544 C CA . GLU A 1 70 ? -1.753 15.542 17.238 1.00 96.81 70 GLU A CA 1
ATOM 545 C C . GLU A 1 70 ? -2.979 14.650 17.499 1.00 96.81 70 GLU A C 1
ATOM 547 O O . GLU A 1 70 ? -4.052 14.940 16.974 1.00 96.81 70 GLU A O 1
ATOM 552 N N . GLU A 1 71 ? -2.825 13.550 18.246 1.00 96.44 71 GLU A N 1
ATOM 553 C CA . GLU A 1 71 ? -3.886 12.571 18.539 1.00 96.44 71 GLU A CA 1
ATOM 554 C C . GLU A 1 71 ? -4.528 11.948 17.278 1.00 96.44 71 GLU A C 1
ATOM 556 O O . GLU A 1 71 ? -5.644 11.431 17.301 1.00 96.44 71 GLU A O 1
ATOM 561 N N . ILE A 1 72 ? -3.809 11.968 16.150 1.00 98.12 72 ILE A N 1
ATOM 562 C CA . ILE A 1 72 ? -4.257 11.385 14.877 1.00 98.12 72 ILE A CA 1
ATOM 563 C C . ILE A 1 72 ? -3.995 9.875 14.848 1.00 98.12 72 ILE A C 1
ATOM 565 O O . ILE A 1 72 ? -4.755 9.117 14.243 1.00 98.12 72 ILE A O 1
ATOM 569 N N . ILE A 1 73 ? -2.903 9.427 15.466 1.00 98.50 73 ILE A N 1
ATOM 570 C CA . ILE A 1 73 ? -2.593 8.005 15.644 1.00 98.50 73 ILE A CA 1
ATOM 571 C C . ILE A 1 73 ? -2.413 7.717 17.131 1.00 98.50 73 ILE A C 1
ATOM 573 O O . ILE A 1 73 ? -1.943 8.566 17.882 1.00 98.50 73 ILE A O 1
ATOM 577 N N . ALA A 1 74 ? -2.752 6.503 17.554 1.00 98.12 74 ALA A N 1
ATOM 578 C CA . ALA A 1 74 ? -2.633 6.104 18.951 1.00 98.12 74 ALA A CA 1
ATOM 579 C C . ALA A 1 74 ? -1.172 5.859 19.354 1.00 98.12 74 ALA A C 1
ATOM 581 O O . ALA A 1 74 ? -0.783 6.147 20.482 1.00 98.12 74 ALA A O 1
ATOM 582 N N . LYS A 1 75 ? -0.354 5.306 18.447 1.00 98.25 75 LYS A N 1
ATOM 583 C CA . LYS A 1 75 ? 1.039 4.962 18.755 1.00 98.25 75 LYS A CA 1
ATOM 584 C C . LYS A 1 75 ? 1.930 4.982 17.518 1.00 98.25 75 LYS A C 1
ATOM 586 O O . LYS A 1 75 ? 1.506 4.602 16.427 1.00 98.25 75 LYS A O 1
ATOM 591 N N . PHE A 1 76 ? 3.182 5.377 17.714 1.00 98.19 76 PHE A N 1
ATOM 592 C CA . PHE A 1 76 ? 4.259 5.278 16.735 1.00 98.19 76 PHE A CA 1
ATOM 593 C C . PHE A 1 76 ? 5.323 4.301 17.247 1.00 98.19 76 PHE A C 1
ATOM 595 O O . PHE A 1 76 ? 5.700 4.366 18.417 1.00 98.19 76 PHE A O 1
ATOM 602 N N . ILE A 1 77 ? 5.791 3.393 16.390 1.00 97.69 77 ILE A N 1
ATOM 603 C CA . ILE A 1 77 ? 6.858 2.438 16.710 1.00 97.69 77 ILE A CA 1
ATOM 604 C C . ILE A 1 77 ? 7.961 2.557 15.649 1.00 97.69 77 ILE A C 1
ATOM 606 O O . ILE A 1 77 ? 7.734 2.177 14.495 1.00 97.69 77 ILE A O 1
ATOM 610 N N . PRO A 1 78 ? 9.152 3.062 16.010 1.00 95.75 78 PRO A N 1
ATOM 611 C CA . PRO A 1 78 ? 10.280 3.119 15.094 1.00 95.75 78 PRO A CA 1
ATOM 612 C C . PRO A 1 78 ? 10.950 1.745 14.956 1.00 95.75 78 PRO A C 1
ATOM 614 O O . PRO A 1 78 ? 11.219 1.076 15.954 1.00 95.75 78 PRO A O 1
ATOM 617 N N . ILE A 1 79 ? 11.271 1.346 13.726 1.00 90.81 79 ILE A N 1
ATOM 618 C CA . ILE A 1 79 ? 12.112 0.180 13.411 1.00 90.81 79 ILE A CA 1
ATOM 619 C C . ILE A 1 79 ? 13.162 0.542 12.353 1.00 90.81 79 ILE A C 1
ATOM 621 O O . ILE A 1 79 ? 13.042 1.547 11.646 1.00 90.81 79 ILE A O 1
ATOM 625 N N . ASP A 1 80 ? 14.206 -0.273 12.227 1.00 80.62 80 ASP A N 1
ATOM 626 C CA . ASP A 1 80 ? 15.308 0.004 11.307 1.00 80.62 80 ASP A CA 1
ATOM 627 C C . ASP A 1 80 ? 15.033 -0.565 9.907 1.00 80.62 80 ASP A C 1
ATOM 629 O O . ASP A 1 80 ? 15.343 -1.713 9.598 1.00 80.62 80 ASP A O 1
ATOM 633 N N . PHE A 1 81 ? 14.500 0.278 9.021 1.00 77.62 81 PHE A N 1
ATOM 634 C CA . PHE A 1 81 ? 14.262 -0.056 7.610 1.00 77.62 81 PHE A CA 1
ATOM 635 C C . PHE A 1 81 ? 15.538 -0.218 6.767 1.00 77.62 81 PHE A C 1
ATOM 637 O O . PHE A 1 81 ? 15.436 -0.491 5.569 1.00 77.62 81 PHE A O 1
ATOM 644 N N . THR A 1 82 ? 16.726 -0.030 7.350 1.00 75.62 82 THR A N 1
ATOM 645 C CA . THR A 1 82 ? 18.011 -0.293 6.682 1.00 75.62 82 THR A CA 1
ATOM 646 C C . THR A 1 82 ? 18.540 -1.702 6.941 1.00 75.62 82 THR A C 1
ATOM 648 O O . THR A 1 82 ? 19.464 -2.137 6.250 1.00 75.62 82 THR A O 1
ATOM 651 N N . ALA A 1 83 ? 17.942 -2.421 7.895 1.00 69.00 83 ALA A N 1
ATOM 652 C CA . ALA A 1 83 ? 18.282 -3.801 8.190 1.00 69.00 83 ALA A CA 1
ATOM 653 C C . ALA A 1 83 ? 17.890 -4.752 7.044 1.00 69.00 83 ALA A C 1
ATOM 655 O O . ALA A 1 83 ? 17.076 -4.431 6.176 1.00 69.00 83 ALA A O 1
ATOM 656 N N . ASP A 1 84 ? 18.457 -5.959 7.068 1.00 79.44 84 ASP A N 1
ATOM 657 C CA . ASP A 1 84 ? 18.036 -7.040 6.175 1.00 79.44 84 ASP A CA 1
ATOM 658 C C . ASP A 1 84 ? 16.542 -7.376 6.360 1.00 79.44 84 ASP A C 1
ATOM 660 O O . ASP A 1 84 ? 15.991 -7.247 7.456 1.00 79.44 84 ASP A O 1
ATOM 664 N N . ASN A 1 85 ? 15.893 -7.852 5.294 1.00 78.56 85 ASN A N 1
ATOM 665 C CA . ASN A 1 85 ? 14.456 -8.129 5.269 1.00 78.56 85 ASN A CA 1
ATOM 666 C C . ASN A 1 85 ? 13.993 -9.086 6.382 1.00 78.56 85 ASN A C 1
ATOM 668 O O . ASN A 1 85 ? 12.905 -8.887 6.925 1.00 78.56 85 ASN A O 1
ATOM 672 N N . GLU A 1 86 ? 14.790 -10.096 6.748 1.00 81.62 86 GLU A N 1
ATOM 673 C CA . GLU A 1 86 ? 14.434 -11.042 7.819 1.00 81.62 86 GLU A CA 1
ATOM 674 C C . GLU A 1 86 ? 14.529 -10.401 9.209 1.00 81.62 86 GLU A C 1
ATOM 676 O O . GLU A 1 86 ? 13.773 -10.728 10.129 1.00 81.62 86 GLU A O 1
ATOM 681 N N . VAL A 1 87 ? 15.464 -9.467 9.392 1.00 83.38 87 VAL A N 1
ATOM 682 C CA . VAL A 1 87 ? 15.571 -8.686 10.631 1.00 83.38 87 VAL A CA 1
ATOM 683 C C . VAL A 1 87 ? 14.413 -7.700 10.718 1.00 83.38 87 VAL A C 1
ATOM 685 O O . VAL A 1 87 ? 13.725 -7.670 11.737 1.00 83.38 87 VAL A O 1
ATOM 688 N N . LEU A 1 88 ? 14.150 -6.961 9.639 1.00 84.62 88 LEU A N 1
ATOM 689 C CA . LEU A 1 88 ? 13.057 -5.996 9.561 1.00 84.62 88 LEU A CA 1
ATOM 690 C C . LEU A 1 88 ? 11.694 -6.660 9.814 1.00 84.62 88 LEU A C 1
ATOM 692 O O . LEU A 1 88 ? 10.877 -6.145 10.578 1.00 84.62 88 LEU A O 1
ATOM 696 N N . PHE A 1 89 ? 11.462 -7.832 9.218 1.00 91.69 89 PHE A N 1
ATOM 697 C CA . PHE A 1 89 ? 10.242 -8.603 9.437 1.00 91.69 89 PHE A CA 1
ATOM 698 C C . PHE A 1 89 ? 10.075 -9.010 10.906 1.00 91.69 89 PHE A C 1
ATOM 700 O O . PHE A 1 89 ? 8.997 -8.813 11.467 1.00 91.69 89 PHE A O 1
ATOM 707 N N . ARG A 1 90 ? 11.132 -9.538 11.542 1.00 95.12 90 ARG A N 1
ATOM 708 C CA . ARG A 1 90 ? 11.099 -9.907 12.967 1.00 95.12 90 ARG A CA 1
ATOM 709 C C . ARG A 1 90 ? 10.836 -8.700 13.86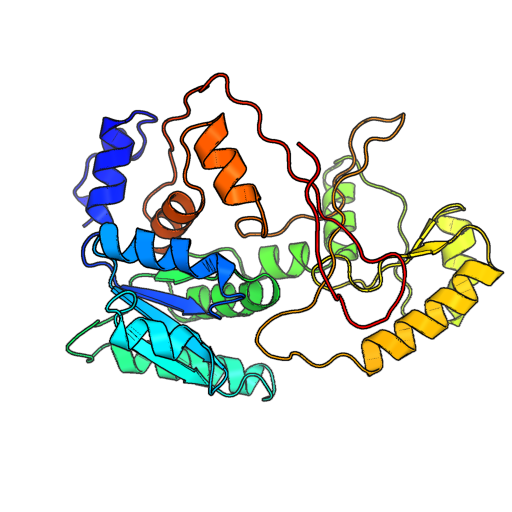1 1.00 95.12 90 ARG A C 1
ATOM 711 O O . ARG A 1 90 ? 9.949 -8.775 14.699 1.00 95.12 90 ARG A O 1
ATOM 718 N N . GLN A 1 91 ? 11.511 -7.575 13.619 1.00 94.56 91 GLN A N 1
ATOM 719 C CA . GLN A 1 91 ? 11.271 -6.330 14.356 1.00 94.56 91 GLN A CA 1
ATOM 720 C C . GLN A 1 91 ? 9.805 -5.884 14.268 1.00 94.56 91 GLN A C 1
ATOM 722 O O . GLN A 1 91 ? 9.196 -5.569 15.289 1.00 94.56 91 GLN A O 1
ATOM 727 N N . ALA A 1 92 ? 9.217 -5.890 13.067 1.00 96.06 92 ALA A N 1
ATOM 728 C CA . ALA A 1 92 ? 7.815 -5.522 12.882 1.00 96.06 92 ALA A CA 1
ATOM 729 C C . ALA A 1 92 ? 6.852 -6.521 13.551 1.00 96.06 92 ALA A C 1
ATOM 731 O O . ALA A 1 92 ? 5.847 -6.113 14.133 1.00 96.06 92 ALA A O 1
ATOM 732 N N . LEU A 1 93 ? 7.153 -7.821 13.487 1.00 97.88 93 LEU A N 1
ATOM 733 C CA . LEU A 1 93 ? 6.347 -8.865 14.119 1.00 97.88 93 LEU A CA 1
ATOM 734 C C . LEU A 1 93 ? 6.377 -8.760 15.649 1.00 97.88 93 LEU A C 1
ATOM 736 O O . LEU A 1 93 ? 5.325 -8.836 16.284 1.00 97.88 93 LEU A O 1
ATOM 740 N N . ASP A 1 94 ? 7.559 -8.562 16.230 1.00 97.56 94 ASP A N 1
ATOM 741 C CA . ASP A 1 94 ? 7.744 -8.428 17.675 1.00 97.56 94 ASP A CA 1
ATOM 742 C C . ASP A 1 94 ? 7.085 -7.142 18.193 1.00 97.56 94 ASP A C 1
ATOM 744 O O . ASP A 1 94 ? 6.379 -7.175 19.202 1.00 97.56 94 ASP A O 1
ATOM 748 N N . ALA A 1 95 ? 7.212 -6.035 17.450 1.00 97.31 95 ALA A N 1
ATOM 749 C CA . ALA A 1 95 ? 6.489 -4.795 17.721 1.00 97.31 95 ALA A CA 1
ATOM 750 C C . ALA A 1 95 ? 4.974 -5.018 17.795 1.00 97.31 95 ALA A C 1
ATOM 752 O O . ALA A 1 95 ? 4.352 -4.602 18.769 1.00 97.31 95 ALA A O 1
ATOM 753 N N . ILE A 1 96 ? 4.382 -5.704 16.810 1.00 98.25 96 ILE A N 1
ATOM 754 C CA . ILE A 1 96 ? 2.941 -5.996 16.807 1.00 98.25 96 ILE A CA 1
ATOM 755 C C . ILE A 1 96 ? 2.550 -6.903 17.977 1.00 98.25 96 ILE A C 1
ATOM 757 O O . ILE A 1 96 ? 1.548 -6.636 18.634 1.00 98.25 96 ILE A O 1
ATOM 761 N N . ARG A 1 97 ? 3.330 -7.950 18.269 1.00 98.00 97 ARG A N 1
ATOM 762 C CA . ARG A 1 97 ? 3.048 -8.863 19.391 1.00 98.00 97 ARG A CA 1
ATOM 763 C C . ARG A 1 97 ? 3.083 -8.149 20.738 1.00 98.00 97 ARG A C 1
ATOM 765 O O . ARG A 1 97 ? 2.221 -8.394 21.570 1.00 98.00 97 ARG A O 1
ATOM 772 N N . SER A 1 98 ? 4.015 -7.214 20.924 1.00 97.00 98 SER A N 1
ATOM 773 C CA . SER A 1 98 ? 4.094 -6.413 22.154 1.00 97.00 98 SER A CA 1
ATOM 774 C C . SER A 1 98 ? 2.854 -5.550 22.427 1.00 97.00 98 SER A C 1
ATOM 776 O O . SER A 1 98 ? 2.689 -5.067 23.544 1.00 97.00 98 SER A O 1
ATOM 778 N N . LEU A 1 99 ? 1.978 -5.353 21.432 1.00 98.00 99 LEU A N 1
ATOM 779 C CA . LEU A 1 99 ? 0.747 -4.581 21.598 1.00 98.00 99 LEU A CA 1
ATOM 780 C C . LEU A 1 99 ? -0.366 -5.372 22.288 1.00 98.00 99 LEU A C 1
ATOM 782 O O . LEU A 1 99 ? -1.329 -4.764 22.739 1.00 98.00 99 LEU A O 1
ATOM 786 N N . GLU A 1 100 ? -0.254 -6.700 22.388 1.00 96.19 100 GLU A N 1
ATOM 787 C CA . GLU A 1 100 ? -1.300 -7.558 22.961 1.00 96.19 100 GLU A CA 1
ATOM 788 C C . GLU A 1 100 ? -1.699 -7.132 24.384 1.00 96.19 100 GLU A C 1
ATOM 790 O O . GLU A 1 100 ? -2.886 -7.102 24.706 1.00 96.19 100 GLU A O 1
ATOM 795 N N . GLU A 1 101 ? -0.724 -6.707 25.190 1.00 94.25 101 GLU A N 1
ATOM 796 C CA . GLU A 1 101 ? -0.920 -6.222 26.563 1.00 94.25 101 GLU A CA 1
ATOM 797 C C . GLU A 1 101 ? -0.906 -4.685 26.675 1.00 94.25 101 GLU A C 1
ATOM 799 O O . GLU A 1 101 ? -0.943 -4.134 27.777 1.00 94.25 101 GLU A O 1
ATOM 804 N N . ASP A 1 102 ? -0.841 -3.961 25.553 1.00 97.50 102 ASP A N 1
ATOM 805 C CA . ASP A 1 102 ? -0.779 -2.502 25.571 1.00 97.50 102 ASP A CA 1
ATOM 806 C C . ASP A 1 102 ? -2.129 -1.905 26.021 1.00 97.50 102 ASP A C 1
ATOM 808 O O . ASP A 1 102 ? -3.156 -2.161 25.386 1.00 97.50 102 ASP A O 1
ATOM 812 N N . PRO A 1 103 ? -2.165 -1.073 27.079 1.00 96.06 103 PRO A N 1
ATOM 813 C CA . PRO A 1 103 ? -3.420 -0.584 27.649 1.00 96.06 103 PRO A CA 1
ATOM 814 C C . PRO A 1 103 ? -4.141 0.442 26.765 1.00 96.06 103 PRO A C 1
ATOM 816 O O . PRO A 1 103 ? -5.333 0.681 26.960 1.00 96.06 103 PRO A O 1
ATOM 819 N N . LEU A 1 104 ? -3.441 1.072 25.816 1.00 95.69 104 LEU A N 1
ATOM 820 C CA . LEU A 1 104 ? -4.020 2.072 24.923 1.00 95.69 104 LEU A CA 1
ATOM 821 C C . LEU A 1 104 ? -4.654 1.409 23.701 1.00 95.69 104 LEU A C 1
ATOM 823 O O . LEU A 1 104 ? -5.765 1.767 23.297 1.00 95.69 104 LEU A O 1
ATOM 827 N N . VAL A 1 105 ? -3.943 0.458 23.093 1.00 97.19 105 VAL A N 1
ATOM 828 C CA . VAL A 1 105 ? -4.357 -0.120 21.810 1.00 97.19 105 VAL A CA 1
ATOM 829 C C . VAL A 1 105 ? -4.812 -1.571 21.902 1.00 97.19 105 VAL A C 1
ATOM 831 O O . VAL A 1 105 ? -5.787 -1.916 21.230 1.00 97.19 105 VAL A O 1
ATOM 834 N N . GLY A 1 106 ? -4.210 -2.385 22.766 1.00 96.19 106 GLY A N 1
ATOM 835 C CA . GLY A 1 106 ? -4.459 -3.823 22.833 1.00 96.19 106 GLY A CA 1
ATOM 836 C C . GLY A 1 106 ? -4.068 -4.562 21.541 1.00 96.19 106 GLY A C 1
ATOM 837 O O . GLY A 1 106 ? -3.357 -4.009 20.692 1.00 96.19 106 GLY A O 1
ATOM 838 N N . PRO A 1 107 ? -4.543 -5.809 21.357 1.00 97.00 107 PRO A N 1
ATOM 839 C CA . PRO A 1 107 ? -4.195 -6.615 20.194 1.00 97.00 107 PRO A CA 1
ATOM 840 C C . PRO A 1 107 ? -4.642 -5.953 18.886 1.00 97.00 107 PRO A C 1
ATOM 842 O O . PRO A 1 107 ? -5.659 -5.265 18.818 1.00 97.00 107 PRO A O 1
ATOM 845 N N . VAL A 1 108 ? -3.868 -6.184 17.827 1.00 97.88 108 VAL A N 1
ATOM 846 C CA . VAL A 1 108 ? -4.146 -5.651 16.490 1.00 97.88 108 VAL A CA 1
ATOM 847 C C . VAL A 1 108 ? -5.231 -6.482 15.799 1.00 97.88 108 VAL A C 1
ATOM 849 O O . VAL A 1 108 ? -5.080 -7.690 15.633 1.00 97.88 108 VAL A O 1
ATOM 852 N N . ASP A 1 109 ? -6.283 -5.818 15.319 1.00 97.88 109 ASP A N 1
ATOM 853 C CA . ASP A 1 109 ? -7.381 -6.422 14.553 1.00 97.88 109 ASP A CA 1
ATOM 854 C C . ASP A 1 109 ? -7.055 -6.567 13.057 1.00 97.88 109 ASP A C 1
ATOM 856 O O . ASP A 1 109 ? -7.701 -7.331 12.337 1.00 97.88 109 ASP A O 1
ATOM 860 N N . GLY A 1 110 ? -6.062 -5.824 12.560 1.00 98.19 110 GLY A N 1
ATOM 861 C CA . GLY A 1 110 ? -5.643 -5.897 11.166 1.00 98.19 110 GLY A CA 1
ATOM 862 C C . GLY A 1 110 ? -4.372 -5.115 10.843 1.00 98.19 110 GLY A C 1
ATOM 863 O O . GLY A 1 110 ? -3.986 -4.178 11.541 1.00 98.19 110 GLY A O 1
ATOM 864 N N . ILE A 1 111 ? -3.714 -5.502 9.749 1.00 98.56 111 ILE A N 1
ATOM 865 C CA . ILE A 1 111 ? -2.454 -4.903 9.296 1.00 98.56 111 ILE A CA 1
ATOM 866 C C . ILE A 1 111 ? -2.602 -4.447 7.852 1.00 98.56 111 ILE A C 1
ATOM 868 O O . ILE A 1 111 ? -3.078 -5.192 6.996 1.00 98.56 111 ILE A O 1
ATOM 872 N N . CYS A 1 112 ? -2.158 -3.230 7.546 1.00 97.50 112 CYS A N 1
ATOM 873 C CA . CYS A 1 112 ? -2.128 -2.761 6.167 1.00 97.50 112 CYS A CA 1
ATOM 874 C C . CYS A 1 112 ? -0.988 -1.784 5.884 1.00 97.50 112 CYS A C 1
ATOM 876 O O . CYS A 1 112 ? -0.172 -1.455 6.738 1.00 97.50 112 CYS A O 1
ATOM 878 N N . THR A 1 113 ? -0.935 -1.297 4.648 1.00 95.62 113 THR A N 1
ATOM 879 C CA . THR A 1 113 ? -0.068 -0.192 4.245 1.00 95.62 113 THR A CA 1
ATOM 880 C C . THR A 1 113 ? -0.701 0.589 3.101 1.00 95.62 113 THR A C 1
ATOM 882 O O . THR A 1 113 ? -1.445 0.038 2.285 1.00 95.62 113 THR A O 1
ATOM 885 N N . PHE A 1 114 ? -0.365 1.871 2.996 1.00 92.50 114 PHE A N 1
ATOM 886 C CA . PHE A 1 114 ? -0.702 2.703 1.839 1.00 92.50 114 PHE A CA 1
ATOM 887 C C . PHE A 1 114 ? 0.506 2.932 0.923 1.00 92.50 114 PHE A C 1
ATOM 889 O O . PHE A 1 114 ? 0.463 3.809 0.049 1.00 92.50 114 PHE A O 1
ATOM 896 N N . VAL A 1 115 ? 1.580 2.162 1.125 1.00 87.38 115 VAL A N 1
ATOM 897 C CA . VAL A 1 115 ? 2.884 2.336 0.488 1.00 87.38 115 VAL A CA 1
ATOM 898 C C . VAL A 1 115 ? 3.290 1.061 -0.248 1.00 87.38 115 VAL A C 1
ATOM 900 O O . VAL A 1 115 ? 3.190 -0.046 0.264 1.00 87.38 115 VAL A O 1
ATOM 903 N N . GLU A 1 116 ? 3.746 1.206 -1.492 1.00 84.00 116 GLU A N 1
ATOM 904 C CA . GLU A 1 116 ? 3.907 0.077 -2.414 1.00 84.00 116 GLU A CA 1
ATOM 905 C C . GLU A 1 116 ? 4.941 -0.962 -1.994 1.00 84.00 116 GLU A C 1
ATOM 907 O O . GLU A 1 116 ? 4.690 -2.157 -2.124 1.00 84.00 116 GLU A O 1
ATOM 912 N N . PHE A 1 117 ? 6.105 -0.522 -1.517 1.00 80.88 117 PHE A N 1
ATOM 913 C CA . PHE A 1 117 ? 7.174 -1.442 -1.127 1.00 80.88 117 PHE A CA 1
ATOM 914 C C . PHE A 1 117 ? 6.881 -2.158 0.195 1.00 80.88 117 PHE A C 1
ATOM 916 O O . PHE A 1 117 ? 7.484 -3.191 0.452 1.00 80.88 117 PHE A O 1
ATOM 923 N N . ALA A 1 118 ? 5.950 -1.647 1.005 1.00 88.62 118 ALA A N 1
ATOM 924 C CA . ALA A 1 118 ? 5.568 -2.245 2.280 1.00 88.62 118 ALA A CA 1
ATOM 925 C C . ALA A 1 118 ? 4.489 -3.335 2.134 1.00 88.62 118 ALA A C 1
ATOM 927 O O . ALA A 1 118 ? 4.257 -4.092 3.075 1.00 88.62 118 ALA A O 1
ATOM 928 N N . VAL A 1 119 ? 3.836 -3.458 0.966 1.00 90.50 119 VAL A N 1
ATOM 929 C CA . VAL A 1 119 ? 2.767 -4.455 0.735 1.00 90.50 119 VAL A CA 1
ATOM 930 C C . VAL A 1 119 ? 3.253 -5.895 0.976 1.00 90.50 119 VAL A C 1
ATOM 932 O O . VAL A 1 119 ? 2.546 -6.632 1.665 1.00 90.50 119 VAL A O 1
ATOM 935 N N . PRO A 1 120 ? 4.447 -6.319 0.500 1.00 90.12 120 PRO A N 1
ATOM 936 C CA . PRO A 1 120 ? 4.979 -7.653 0.785 1.00 90.12 120 PRO A CA 1
ATOM 937 C C . PRO A 1 120 ? 5.185 -7.928 2.278 1.00 90.12 120 PRO A C 1
ATOM 939 O O . PRO A 1 120 ? 4.923 -9.049 2.718 1.00 90.12 120 PRO A O 1
ATOM 942 N N . MET A 1 121 ? 5.623 -6.924 3.049 1.00 92.56 121 MET A N 1
ATOM 943 C CA . MET A 1 121 ? 5.812 -7.041 4.497 1.00 92.56 121 MET A CA 1
ATOM 944 C C . MET A 1 121 ? 4.468 -7.149 5.219 1.00 92.56 121 MET A C 1
ATOM 946 O O . MET A 1 121 ? 4.271 -8.086 5.987 1.00 92.56 121 MET A O 1
ATOM 950 N N . ALA A 1 122 ? 3.513 -6.266 4.906 1.00 95.94 122 ALA A N 1
ATOM 951 C CA . ALA A 1 122 ? 2.167 -6.315 5.477 1.00 95.94 122 ALA A CA 1
ATOM 952 C C . ALA A 1 122 ? 1.481 -7.670 5.213 1.00 95.94 122 ALA A C 1
ATOM 954 O O . ALA A 1 122 ? 0.957 -8.278 6.139 1.00 95.94 122 ALA A O 1
ATOM 955 N N . ALA A 1 123 ? 1.563 -8.202 3.986 1.00 95.62 123 ALA A N 1
ATOM 956 C CA . ALA A 1 123 ? 0.984 -9.504 3.638 1.00 95.62 123 ALA A CA 1
ATOM 957 C C . ALA A 1 123 ? 1.601 -10.668 4.437 1.00 95.62 123 ALA A C 1
ATOM 959 O O . ALA A 1 123 ? 0.890 -11.566 4.895 1.00 95.62 123 ALA A O 1
ATOM 960 N N . ARG A 1 124 ? 2.928 -10.654 4.623 1.00 97.50 124 ARG A N 1
ATOM 961 C CA . ARG A 1 124 ? 3.644 -11.664 5.419 1.00 97.50 124 ARG A CA 1
ATOM 962 C C . ARG A 1 124 ? 3.275 -11.576 6.899 1.00 97.50 124 ARG A C 1
ATOM 964 O O . ARG A 1 124 ? 3.066 -12.618 7.512 1.00 97.50 124 ARG A O 1
ATOM 971 N N . LEU A 1 125 ? 3.136 -10.367 7.446 1.00 98.12 125 LEU A N 1
ATOM 972 C CA . LEU A 1 125 ? 2.702 -10.152 8.829 1.00 98.12 125 LEU A CA 1
ATOM 973 C C . LEU A 1 125 ? 1.254 -10.616 9.041 1.00 98.12 125 LEU A C 1
ATOM 975 O O . LEU A 1 125 ? 1.002 -11.354 9.990 1.00 98.12 125 LEU A O 1
ATOM 979 N N . CYS A 1 126 ? 0.332 -10.291 8.122 1.00 98.25 126 CYS A N 1
ATOM 980 C CA . CYS A 1 126 ? -1.038 -10.817 8.152 1.00 98.25 126 CYS A CA 1
ATOM 981 C C . CYS A 1 126 ? -1.039 -12.349 8.201 1.00 98.25 126 CYS A C 1
ATOM 983 O O . CYS A 1 126 ? -1.665 -12.940 9.077 1.00 98.25 126 CYS A O 1
ATOM 985 N N . LYS A 1 127 ? -0.281 -13.000 7.305 1.00 98.12 127 LYS A N 1
ATOM 986 C CA . LYS A 1 127 ? -0.165 -14.465 7.270 1.00 98.12 127 LYS A CA 1
ATOM 987 C C . LYS A 1 127 ? 0.409 -15.030 8.574 1.00 98.12 127 LYS A C 1
ATOM 989 O O . LYS A 1 127 ? -0.114 -16.020 9.074 1.00 98.12 127 LYS A O 1
ATOM 994 N N . ALA A 1 128 ? 1.468 -14.424 9.108 1.00 97.88 128 ALA A N 1
ATOM 995 C CA . ALA A 1 128 ? 2.135 -14.885 10.326 1.00 97.88 128 ALA A CA 1
ATOM 996 C C . ALA A 1 128 ? 1.259 -14.758 11.582 1.00 97.88 128 ALA A C 1
ATOM 998 O O . ALA A 1 128 ? 1.414 -15.546 12.512 1.00 97.88 128 ALA A O 1
ATOM 999 N N . LEU A 1 129 ? 0.342 -13.788 11.598 1.00 97.75 129 LEU A N 1
ATOM 1000 C CA . LEU A 1 129 ? -0.558 -13.511 12.720 1.00 97.75 129 LEU A CA 1
ATOM 1001 C C . LEU A 1 129 ? -1.980 -14.057 12.510 1.00 97.75 129 LEU A C 1
ATOM 1003 O O . LEU A 1 129 ? -2.839 -13.868 13.363 1.00 97.75 129 LEU A O 1
ATOM 1007 N N . GLY A 1 130 ? -2.248 -14.727 11.384 1.00 97.31 130 GLY A N 1
ATOM 1008 C CA . GLY A 1 130 ? -3.583 -15.242 11.060 1.00 97.31 130 GLY A CA 1
ATOM 1009 C C . GLY A 1 130 ? -4.633 -14.150 10.813 1.00 97.31 130 GLY A C 1
ATOM 1010 O O . GLY A 1 130 ? -5.828 -14.414 10.938 1.00 97.31 130 GLY A O 1
ATOM 1011 N N . LEU A 1 131 ? -4.202 -12.934 10.471 1.00 97.38 131 LEU A N 1
ATOM 1012 C CA . LEU A 1 131 ? -5.073 -11.786 10.223 1.00 97.38 131 LEU A CA 1
ATOM 1013 C C . LEU A 1 131 ? -5.527 -11.723 8.754 1.00 97.38 131 LEU A C 1
ATOM 1015 O O . LEU A 1 131 ? -4.825 -12.223 7.865 1.00 97.38 131 LEU A O 1
ATOM 1019 N N . PRO A 1 132 ? -6.670 -11.071 8.462 1.00 95.88 132 PRO A N 1
ATOM 1020 C CA . PRO A 1 132 ? -7.088 -10.797 7.093 1.00 95.88 132 PRO A CA 1
ATOM 1021 C C . PRO A 1 132 ? -5.996 -10.060 6.311 1.00 95.88 132 PRO A C 1
ATOM 1023 O O . PRO A 1 132 ? -5.358 -9.133 6.808 1.00 95.88 132 PRO A O 1
ATOM 1026 N N . GLY A 1 133 ? -5.776 -10.465 5.064 1.00 93.62 133 GLY A N 1
ATOM 1027 C CA . GLY A 1 133 ? -4.774 -9.845 4.210 1.00 93.62 133 GLY A CA 1
ATOM 1028 C C . GLY A 1 133 ? -4.688 -10.497 2.834 1.00 93.62 133 GLY A C 1
ATOM 1029 O O . GLY A 1 133 ? -5.268 -11.563 2.605 1.00 93.62 133 GLY A O 1
ATOM 1030 N N . PRO A 1 134 ? -3.981 -9.861 1.888 1.00 90.00 134 PRO A N 1
ATOM 1031 C CA . PRO A 1 134 ? -3.758 -10.450 0.578 1.00 90.00 134 PRO A CA 1
ATOM 1032 C C . PRO A 1 134 ? -2.838 -11.675 0.683 1.00 90.00 134 PRO A C 1
ATOM 1034 O O . PRO A 1 134 ? -1.953 -11.740 1.535 1.00 90.00 134 PRO A O 1
ATOM 1037 N N . SER A 1 135 ? -3.008 -12.634 -0.231 1.00 92.94 135 SER A N 1
ATOM 1038 C CA . SER A 1 135 ? -2.087 -13.769 -0.347 1.00 92.94 135 SER A CA 1
ATOM 1039 C C . SER A 1 135 ? -0.664 -13.277 -0.624 1.00 92.94 135 SER A C 1
ATOM 1041 O O . SER A 1 135 ? -0.446 -12.500 -1.557 1.00 92.94 135 SER A O 1
ATOM 1043 N N . VAL A 1 136 ? 0.303 -13.772 0.156 1.00 90.88 136 VAL A N 1
ATOM 1044 C CA . VAL A 1 136 ? 1.737 -13.486 -0.028 1.00 90.88 136 VAL A CA 1
ATOM 1045 C C . VAL A 1 136 ? 2.177 -13.816 -1.455 1.00 90.88 136 VAL A C 1
ATOM 1047 O O . VAL A 1 136 ? 2.830 -13.005 -2.099 1.00 90.88 136 VAL A O 1
ATOM 1050 N N . GLU A 1 137 ? 1.742 -14.962 -1.979 1.00 89.19 137 GLU A N 1
ATOM 1051 C CA . GLU A 1 137 ? 2.067 -15.397 -3.338 1.00 89.19 137 GLU A CA 1
ATOM 1052 C C . GLU A 1 137 ? 1.516 -14.422 -4.387 1.00 89.19 137 GLU A C 1
ATOM 1054 O O . GLU A 1 137 ? 2.240 -13.988 -5.281 1.00 89.19 137 GLU A O 1
ATOM 1059 N N . CYS A 1 138 ? 0.251 -14.008 -4.253 1.00 87.62 138 CYS A N 1
ATOM 1060 C CA . CYS A 1 138 ? -0.357 -13.059 -5.184 1.00 87.62 138 CYS A CA 1
ATOM 1061 C C . CYS A 1 138 ? 0.332 -11.690 -5.145 1.00 87.62 138 CYS A C 1
ATOM 1063 O O . CYS A 1 138 ? 0.488 -11.055 -6.189 1.00 87.62 138 CYS A O 1
ATOM 1065 N N . VAL A 1 139 ? 0.748 -11.233 -3.960 1.00 86.56 139 VAL A N 1
ATOM 1066 C CA . VAL A 1 139 ? 1.508 -9.986 -3.800 1.00 86.56 139 VAL A CA 1
ATOM 1067 C C . VAL A 1 139 ? 2.868 -10.085 -4.485 1.00 86.56 139 VAL A C 1
ATOM 1069 O O . VAL A 1 139 ? 3.240 -9.172 -5.223 1.00 86.56 139 VAL A O 1
ATOM 1072 N N . ASP A 1 140 ? 3.585 -11.189 -4.286 1.00 86.06 140 ASP A N 1
ATOM 1073 C CA . ASP A 1 140 ? 4.907 -11.394 -4.877 1.00 86.06 140 ASP A CA 1
ATOM 1074 C C . ASP A 1 140 ? 4.822 -11.485 -6.413 1.00 86.06 140 ASP A C 1
ATOM 1076 O O . ASP A 1 140 ? 5.611 -10.851 -7.114 1.00 86.06 140 ASP A O 1
ATOM 1080 N N . ILE A 1 141 ? 3.811 -12.178 -6.952 1.00 84.06 141 ILE A N 1
ATOM 1081 C CA . ILE A 1 141 ? 3.525 -12.212 -8.396 1.00 84.06 141 ILE A CA 1
ATOM 1082 C C . ILE A 1 141 ? 3.221 -10.811 -8.927 1.00 84.06 141 ILE A C 1
ATOM 1084 O O . ILE A 1 141 ? 3.783 -10.417 -9.943 1.00 84.06 141 ILE A O 1
ATOM 1088 N N . ALA A 1 142 ? 2.337 -10.054 -8.269 1.00 83.62 142 ALA A N 1
ATOM 1089 C CA . ALA A 1 142 ? 1.937 -8.719 -8.724 1.00 83.62 142 ALA A CA 1
ATOM 1090 C C . ALA A 1 142 ? 3.124 -7.737 -8.775 1.00 83.62 142 ALA A C 1
ATOM 1092 O O . ALA A 1 142 ? 3.184 -6.850 -9.630 1.00 83.62 142 ALA A O 1
ATOM 1093 N N . ARG A 1 143 ? 4.093 -7.922 -7.872 1.00 81.94 143 ARG A N 1
ATOM 1094 C CA . ARG A 1 143 ? 5.344 -7.156 -7.803 1.00 81.94 143 ARG A CA 1
ATOM 1095 C C . ARG A 1 143 ? 6.363 -7.560 -8.869 1.00 81.94 143 ARG A C 1
ATOM 1097 O O . ARG A 1 143 ? 7.215 -6.741 -9.222 1.00 81.94 143 ARG A O 1
ATOM 1104 N N . ASP A 1 144 ? 6.259 -8.779 -9.386 1.00 84.38 144 ASP A N 1
ATOM 1105 C CA . ASP A 1 144 ? 7.089 -9.314 -10.458 1.00 84.38 144 ASP A CA 1
ATOM 1106 C C . ASP A 1 144 ? 6.392 -9.126 -11.813 1.00 84.38 144 ASP A C 1
ATOM 1108 O O . ASP A 1 144 ? 5.440 -9.819 -12.194 1.00 84.38 144 ASP A O 1
ATOM 1112 N N . LYS A 1 145 ? 6.887 -8.152 -12.581 1.00 82.88 145 LYS A N 1
ATOM 1113 C CA . LYS A 1 145 ? 6.292 -7.802 -13.874 1.00 82.88 145 LYS A CA 1
ATOM 1114 C C . LYS A 1 145 ? 6.405 -8.927 -14.900 1.00 82.88 145 LYS A C 1
ATOM 1116 O O . LYS A 1 145 ? 5.608 -8.908 -15.835 1.00 82.88 145 LYS A O 1
ATOM 1121 N N . HIS A 1 146 ? 7.358 -9.848 -14.768 1.00 85.94 146 HIS A N 1
ATOM 1122 C CA . HIS A 1 146 ? 7.500 -10.984 -15.675 1.00 85.94 146 HIS A CA 1
ATOM 1123 C C . HIS A 1 146 ? 6.513 -12.091 -15.294 1.00 85.94 146 HIS A C 1
ATOM 1125 O O . HIS A 1 146 ? 5.655 -12.433 -16.105 1.00 85.94 146 HIS A O 1
ATOM 1131 N N . LYS A 1 147 ? 6.475 -12.508 -14.022 1.00 86.75 147 LYS A N 1
ATOM 113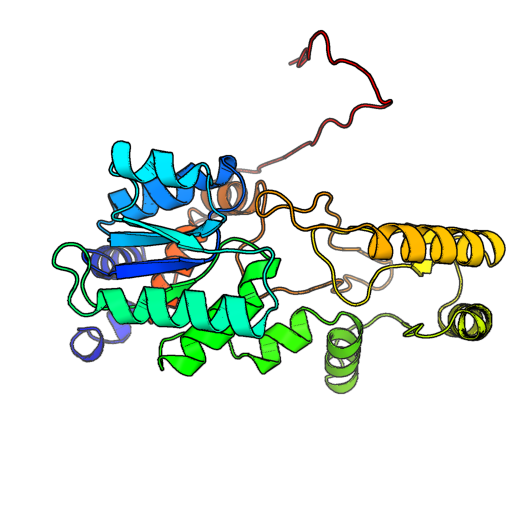2 C CA . LYS A 1 147 ? 5.497 -13.508 -13.543 1.00 86.75 147 LYS A CA 1
ATOM 1133 C C . LYS A 1 147 ? 4.050 -13.063 -13.739 1.00 86.75 147 LYS A C 1
ATOM 1135 O O . LYS A 1 147 ? 3.196 -13.864 -14.116 1.00 86.75 147 LYS A O 1
ATOM 1140 N N . THR A 1 148 ? 3.762 -11.772 -13.547 1.00 86.25 148 THR A N 1
ATOM 1141 C CA . THR A 1 148 ? 2.445 -11.206 -13.881 1.00 86.25 148 THR A CA 1
ATOM 1142 C C . THR A 1 148 ? 2.088 -11.473 -15.349 1.00 86.25 148 THR A C 1
ATOM 1144 O O . THR A 1 148 ? 0.951 -11.835 -15.652 1.00 86.25 148 THR A O 1
ATOM 1147 N N . ARG A 1 149 ? 3.042 -11.325 -16.278 1.00 87.69 149 ARG A N 1
ATOM 1148 C CA . ARG A 1 149 ? 2.821 -11.569 -17.714 1.00 87.69 149 ARG A CA 1
ATOM 1149 C C . ARG A 1 149 ? 2.636 -13.039 -18.028 1.00 87.69 149 ARG A C 1
ATOM 1151 O O . ARG A 1 149 ? 1.789 -13.346 -18.868 1.00 87.69 149 ARG A O 1
ATOM 1158 N N . ASP A 1 150 ? 3.386 -13.907 -17.367 1.00 89.88 150 ASP A N 1
ATOM 1159 C CA . ASP A 1 150 ? 3.279 -15.352 -17.556 1.00 89.88 150 ASP A CA 1
ATOM 1160 C C . ASP A 1 150 ? 1.890 -15.833 -17.150 1.00 89.88 150 ASP A C 1
ATOM 1162 O O . ASP A 1 150 ? 1.208 -16.487 -17.938 1.00 89.88 150 ASP A O 1
ATOM 1166 N N . ILE A 1 151 ? 1.400 -15.400 -15.984 1.00 89.06 151 ILE A N 1
ATOM 1167 C CA . ILE A 1 151 ? 0.050 -15.738 -15.520 1.00 89.06 151 ILE A CA 1
ATOM 1168 C C . ILE A 1 151 ? -1.017 -15.156 -16.442 1.00 89.06 151 ILE A C 1
ATOM 1170 O O . ILE A 1 151 ? -1.963 -15.858 -16.797 1.00 89.06 151 ILE A O 1
ATOM 1174 N N . MET A 1 152 ? -0.878 -13.898 -16.870 1.00 88.62 152 MET A N 1
ATOM 1175 C CA . MET A 1 152 ? -1.811 -13.313 -17.835 1.00 88.62 152 MET A CA 1
ATOM 1176 C C . MET A 1 152 ? -1.878 -14.140 -19.123 1.00 88.62 152 MET A C 1
ATOM 1178 O O . MET A 1 152 ? -2.971 -14.453 -19.587 1.00 88.62 152 MET A O 1
ATOM 1182 N N . THR A 1 153 ? -0.724 -14.522 -19.670 1.00 89.88 153 THR A N 1
ATOM 1183 C CA . THR A 1 153 ? -0.628 -15.310 -20.906 1.00 89.88 153 THR A CA 1
ATOM 1184 C C . THR A 1 153 ? -1.234 -16.697 -20.717 1.00 89.88 153 THR A C 1
ATOM 1186 O O . THR A 1 153 ? -2.085 -17.102 -21.507 1.00 89.88 153 THR A O 1
ATOM 1189 N N . ALA A 1 154 ? -0.888 -17.384 -19.626 1.00 91.94 154 ALA A N 1
ATOM 1190 C CA . ALA A 1 154 ? -1.432 -18.696 -19.279 1.00 91.94 154 ALA A CA 1
ATOM 1191 C C . ALA A 1 154 ? -2.958 -18.682 -19.072 1.00 91.94 154 ALA A C 1
ATOM 1193 O O . ALA A 1 154 ? -3.621 -19.697 -19.270 1.00 91.94 154 ALA A O 1
ATOM 1194 N N . LYS A 1 155 ? -3.534 -17.535 -18.686 1.00 91.69 155 LYS A N 1
ATOM 1195 C CA . LYS A 1 155 ? -4.984 -17.339 -18.524 1.00 91.69 155 LYS A CA 1
ATOM 1196 C C . LYS A 1 155 ? -5.675 -16.756 -19.762 1.00 91.69 155 LYS A C 1
ATOM 1198 O O . LYS A 1 155 ? -6.852 -16.419 -19.684 1.00 91.69 155 LYS A O 1
ATOM 1203 N N . GLY A 1 156 ? -4.970 -16.611 -20.887 1.00 89.12 156 GLY A N 1
ATOM 1204 C CA . GLY A 1 156 ? -5.529 -16.045 -22.119 1.00 89.12 156 GLY A CA 1
ATOM 1205 C C . GLY A 1 156 ? -5.874 -14.553 -22.023 1.00 89.12 156 GLY A C 1
ATOM 1206 O O . GLY A 1 156 ? -6.622 -14.037 -22.852 1.00 89.12 156 GLY A O 1
ATOM 1207 N N . LEU A 1 157 ? -5.348 -13.842 -21.021 1.00 85.56 157 LEU A N 1
ATOM 1208 C CA . LEU A 1 157 ? -5.557 -12.406 -20.866 1.00 85.56 157 LEU A CA 1
ATOM 1209 C C . LEU A 1 157 ? -4.655 -11.621 -21.835 1.00 85.56 157 LEU A C 1
ATOM 1211 O O . LEU A 1 157 ? -3.515 -12.024 -22.082 1.00 85.56 157 LEU A O 1
ATOM 1215 N N . PRO A 1 158 ? -5.100 -10.453 -22.341 1.00 79.94 158 PRO A N 1
ATOM 1216 C CA . PRO A 1 158 ? -4.292 -9.626 -23.231 1.00 79.94 158 PRO A CA 1
ATOM 1217 C C . PRO A 1 158 ? -2.938 -9.236 -22.618 1.00 79.94 158 PRO A C 1
ATOM 1219 O O . PRO A 1 158 ? -2.852 -8.361 -21.755 1.00 79.94 158 PRO A O 1
ATOM 1222 N N . SER A 1 159 ? -1.863 -9.842 -23.118 1.00 82.44 159 SER A N 1
ATOM 1223 C CA . SER A 1 159 ? -0.486 -9.561 -22.706 1.00 82.44 159 SER A CA 1
ATOM 1224 C C . SER A 1 159 ? 0.308 -8.864 -23.819 1.00 82.44 159 SER A C 1
ATOM 1226 O O . SER A 1 159 ? -0.172 -8.672 -24.941 1.00 82.44 159 SER A O 1
ATOM 1228 N N . ILE A 1 160 ? 1.521 -8.422 -23.492 1.00 84.75 160 ILE A N 1
ATOM 1229 C CA . ILE A 1 160 ? 2.490 -7.881 -24.451 1.00 84.75 160 ILE A CA 1
ATOM 1230 C C . ILE A 1 160 ? 3.697 -8.814 -24.504 1.00 84.75 160 ILE A C 1
ATOM 1232 O O . ILE A 1 160 ? 4.074 -9.393 -23.482 1.00 84.75 160 ILE A O 1
ATOM 1236 N N . ARG A 1 161 ? 4.315 -8.925 -25.686 1.00 88.88 161 ARG A N 1
ATOM 1237 C CA . ARG A 1 161 ? 5.616 -9.591 -25.824 1.00 88.88 161 ARG A CA 1
ATOM 1238 C C . ARG A 1 161 ? 6.598 -8.938 -24.858 1.00 88.88 161 ARG A C 1
ATOM 1240 O O . ARG A 1 161 ? 6.672 -7.710 -24.795 1.00 88.88 161 ARG A O 1
ATOM 1247 N N . ASN A 1 162 ? 7.278 -9.756 -24.075 1.00 92.00 162 ASN A N 1
ATOM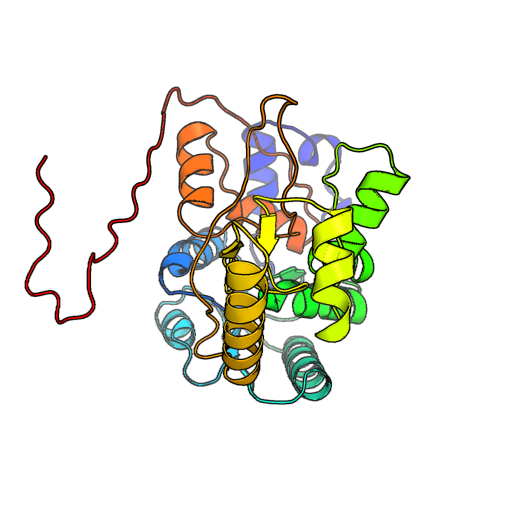 1248 C CA . ASN A 1 162 ? 8.223 -9.322 -23.060 1.00 92.00 162 ASN A CA 1
ATOM 1249 C C . ASN A 1 162 ? 9.328 -10.371 -22.941 1.00 92.00 162 ASN A C 1
ATOM 1251 O O . ASN A 1 162 ? 9.101 -11.534 -23.259 1.00 92.00 162 ASN A O 1
ATOM 1255 N N . PHE A 1 163 ? 10.504 -9.939 -22.503 1.00 93.12 163 PHE A N 1
ATOM 1256 C CA . PHE A 1 163 ? 11.675 -10.786 -22.330 1.00 93.12 163 PHE A CA 1
ATOM 1257 C C . PHE A 1 163 ? 12.361 -10.389 -21.020 1.00 93.12 163 PHE A C 1
ATOM 1259 O O . PHE A 1 163 ? 12.547 -9.194 -20.773 1.00 93.12 163 PHE A O 1
ATOM 1266 N N . LEU A 1 164 ? 12.690 -11.365 -20.171 1.00 93.38 164 LEU A N 1
ATOM 1267 C CA . LEU A 1 164 ? 13.435 -11.128 -18.937 1.00 93.38 164 LEU A CA 1
ATOM 1268 C C . LEU A 1 164 ? 14.935 -11.146 -19.241 1.00 93.38 164 LEU A C 1
ATOM 1270 O O . LEU A 1 164 ? 15.466 -12.165 -19.664 1.00 93.38 164 LEU A O 1
ATOM 1274 N N . ILE A 1 165 ? 15.601 -10.018 -19.007 1.00 92.06 165 ILE A N 1
ATOM 1275 C CA . ILE A 1 165 ? 17.052 -9.883 -19.153 1.00 92.06 165 ILE A CA 1
ATOM 1276 C C . ILE A 1 165 ? 17.674 -10.066 -17.766 1.00 92.06 165 ILE A C 1
ATOM 1278 O O . ILE A 1 165 ? 17.417 -9.262 -16.868 1.00 92.06 165 ILE A O 1
ATOM 1282 N N . THR A 1 166 ? 18.468 -11.118 -17.590 1.00 89.12 166 THR A N 1
ATOM 1283 C CA . THR A 1 166 ? 19.277 -11.373 -16.384 1.00 89.12 166 THR A CA 1
ATOM 1284 C C . THR A 1 166 ? 20.770 -11.190 -16.636 1.00 89.12 166 THR A C 1
ATOM 1286 O O . THR A 1 166 ? 21.536 -11.107 -15.681 1.00 89.12 166 THR A O 1
ATOM 1289 N N . ASP A 1 167 ? 21.180 -11.135 -17.904 1.00 88.44 167 ASP A N 1
ATOM 1290 C CA . ASP A 1 167 ? 22.571 -11.006 -18.335 1.00 88.44 167 ASP A CA 1
ATOM 1291 C C . ASP A 1 167 ? 22.664 -10.043 -19.540 1.00 88.44 167 ASP A C 1
ATOM 1293 O O . ASP A 1 167 ? 21.820 -10.122 -20.440 1.00 88.44 167 ASP A O 1
ATOM 1297 N N . PRO A 1 168 ? 23.658 -9.130 -19.597 1.00 90.88 168 PRO A N 1
ATOM 1298 C CA . PRO A 1 168 ? 23.832 -8.206 -20.725 1.00 90.88 168 PRO A CA 1
ATOM 1299 C C . PRO A 1 168 ? 23.979 -8.896 -22.092 1.00 90.88 168 PRO A C 1
ATOM 1301 O O . PRO A 1 168 ? 23.598 -8.319 -23.108 1.00 90.88 168 PRO A O 1
ATOM 1304 N N . ASN A 1 169 ? 24.457 -10.139 -22.152 1.00 94.81 169 ASN A N 1
ATOM 1305 C CA . ASN A 1 169 ? 24.575 -10.894 -23.402 1.00 94.81 169 ASN A CA 1
ATOM 1306 C C . ASN A 1 169 ? 23.208 -11.283 -24.001 1.00 94.81 169 ASN A C 1
ATOM 1308 O O . ASN A 1 169 ? 23.131 -11.726 -25.143 1.00 94.81 169 ASN A O 1
ATOM 1312 N N . GLN A 1 170 ? 22.111 -11.109 -23.256 1.00 96.31 170 GLN A N 1
ATOM 1313 C CA . GLN A 1 170 ? 20.754 -11.406 -23.724 1.00 96.31 170 GLN A CA 1
ATOM 1314 C C . GLN A 1 170 ? 20.082 -10.221 -24.434 1.00 96.31 170 GLN A C 1
ATOM 1316 O O . GLN A 1 170 ? 18.949 -10.359 -24.899 1.00 96.31 170 GLN A O 1
ATOM 1321 N N . LEU A 1 171 ? 20.730 -9.052 -24.525 1.00 94.94 171 LEU A N 1
ATOM 1322 C CA . LEU A 1 171 ? 20.111 -7.846 -25.090 1.00 94.94 171 LEU A CA 1
ATOM 1323 C C . LEU A 1 171 ? 19.696 -8.017 -26.557 1.00 94.94 171 LEU A C 1
ATOM 1325 O O . LEU A 1 171 ? 18.581 -7.638 -26.920 1.00 94.94 171 LEU A O 1
ATOM 1329 N N . GLU A 1 172 ? 20.541 -8.639 -27.381 1.00 96.25 172 GLU A N 1
ATOM 1330 C CA . GLU A 1 172 ? 20.214 -8.917 -28.786 1.00 96.25 172 GLU A CA 1
ATOM 1331 C C . GLU A 1 172 ? 19.014 -9.859 -28.911 1.00 96.25 172 GLU A C 1
ATOM 1333 O O . GLU A 1 172 ? 18.072 -9.588 -29.659 1.00 96.25 172 GLU A O 1
ATOM 1338 N N . GLN A 1 173 ? 19.000 -10.933 -28.118 1.00 96.62 173 GLN A N 1
ATOM 1339 C CA . GLN A 1 173 ? 17.894 -11.887 -28.085 1.00 96.62 173 GLN A CA 1
ATOM 1340 C C . GLN A 1 173 ? 16.585 -11.210 -27.649 1.00 96.62 173 GLN A C 1
ATOM 1342 O O . GLN A 1 173 ? 15.532 -11.420 -28.261 1.00 96.62 173 GLN A O 1
ATOM 1347 N N . ALA A 1 174 ? 16.643 -10.362 -26.618 1.00 94.88 174 ALA A N 1
ATOM 1348 C CA . ALA A 1 174 ? 15.496 -9.608 -26.129 1.00 94.88 174 ALA A CA 1
ATOM 1349 C C . ALA A 1 174 ? 14.938 -8.666 -27.207 1.00 94.88 174 ALA A C 1
ATOM 1351 O O . ALA A 1 174 ? 13.720 -8.608 -27.414 1.00 94.88 174 ALA A O 1
ATOM 1352 N N . ALA A 1 175 ? 15.817 -7.966 -27.927 1.00 95.88 175 ALA A N 1
ATOM 1353 C CA . ALA A 1 175 ? 15.435 -7.058 -29.000 1.00 95.88 175 ALA A CA 1
ATOM 1354 C C . ALA A 1 175 ? 14.803 -7.788 -30.191 1.00 95.88 175 ALA A C 1
ATOM 1356 O O . ALA A 1 175 ? 13.761 -7.350 -30.684 1.00 95.88 175 ALA A O 1
ATOM 1357 N N . GLN A 1 176 ? 15.366 -8.926 -30.607 1.00 96.25 176 GLN A N 1
ATOM 1358 C CA . GLN A 1 176 ? 14.796 -9.759 -31.672 1.00 96.25 176 GLN A CA 1
ATOM 1359 C C . GLN A 1 176 ? 13.403 -10.289 -31.297 1.00 96.25 176 GLN A C 1
ATOM 1361 O O . GLN A 1 176 ? 12.495 -10.306 -32.129 1.00 96.25 176 GLN A O 1
ATOM 1366 N N . HIS A 1 177 ? 13.205 -10.683 -30.035 1.00 95.56 177 HIS A N 1
ATOM 1367 C CA . HIS A 1 177 ? 11.925 -11.211 -29.563 1.00 95.56 177 HIS A CA 1
ATOM 1368 C C . HIS A 1 177 ? 10.836 -10.128 -29.425 1.00 95.56 177 HIS A C 1
ATOM 1370 O O . HIS A 1 177 ? 9.690 -10.314 -29.857 1.00 95.56 177 HIS A O 1
ATOM 1376 N N . VAL A 1 178 ? 11.165 -8.998 -28.791 1.00 94.88 178 VAL A N 1
ATOM 1377 C CA . VAL A 1 178 ? 10.187 -7.946 -28.456 1.00 94.88 178 VAL A CA 1
ATOM 1378 C C . VAL A 1 178 ? 9.956 -6.992 -29.634 1.00 94.88 178 VAL A C 1
ATOM 1380 O O . VAL A 1 178 ? 8.797 -6.667 -29.941 1.00 94.88 178 VAL A O 1
ATOM 1383 N N . GLY A 1 179 ? 11.034 -6.602 -30.319 1.00 94.44 179 GLY A N 1
ATOM 1384 C CA . GLY A 1 179 ? 11.070 -5.582 -31.368 1.00 94.44 179 GLY A CA 1
ATOM 1385 C C . GLY A 1 179 ? 11.004 -4.145 -30.835 1.00 94.44 179 GLY A C 1
ATOM 1386 O O . GLY A 1 179 ? 10.547 -3.902 -29.718 1.00 94.44 179 GLY A O 1
ATOM 1387 N N . PHE A 1 180 ? 11.426 -3.183 -31.659 1.00 94.62 180 PHE A N 1
ATOM 1388 C CA . PHE A 1 180 ? 11.421 -1.753 -31.334 1.00 94.62 180 PHE A CA 1
ATOM 1389 C C . PHE A 1 180 ? 10.218 -0.991 -31.937 1.00 94.62 180 PHE A C 1
ATOM 1391 O O . PHE A 1 180 ? 9.649 -1.438 -32.936 1.00 94.62 180 PHE A O 1
ATOM 1398 N N . PRO A 1 181 ? 9.820 0.169 -31.365 1.00 93.19 181 PRO A N 1
ATOM 1399 C CA . PRO A 1 181 ? 10.297 0.718 -30.093 1.00 93.19 181 PRO A CA 1
ATOM 1400 C C . PRO A 1 181 ? 9.817 -0.124 -28.903 1.00 93.19 181 PRO A C 1
ATOM 1402 O O . PRO A 1 181 ? 8.669 -0.579 -28.873 1.00 93.19 181 PRO A O 1
ATOM 1405 N N . ALA A 1 182 ? 10.680 -0.283 -27.901 1.00 93.25 182 ALA A N 1
ATOM 1406 C CA . ALA A 1 182 ? 10.418 -1.085 -26.709 1.00 93.25 182 ALA A CA 1
ATOM 1407 C C . ALA A 1 182 ? 10.469 -0.239 -25.428 1.00 93.25 182 ALA A C 1
ATOM 1409 O O . ALA A 1 182 ? 10.809 0.945 -25.439 1.00 93.25 182 ALA A O 1
ATOM 1410 N N . VAL A 1 183 ? 10.080 -0.854 -24.311 1.00 91.31 183 VAL A N 1
ATOM 1411 C CA . VAL A 1 183 ? 10.193 -0.265 -22.973 1.00 91.31 183 VAL A CA 1
ATOM 1412 C C . VAL A 1 183 ? 11.081 -1.170 -22.133 1.00 91.31 183 VAL A C 1
ATOM 1414 O O . VAL A 1 183 ? 10.681 -2.296 -21.828 1.00 91.31 183 VAL A O 1
ATOM 1417 N N . LEU A 1 184 ? 12.250 -0.665 -21.746 1.00 90.00 184 LEU A N 1
ATOM 1418 C CA . LEU A 1 184 ? 13.123 -1.298 -20.765 1.00 90.00 184 LEU A CA 1
ATOM 1419 C C . LEU A 1 184 ? 12.681 -0.875 -19.362 1.00 90.00 184 LEU A C 1
ATOM 1421 O O . LEU A 1 184 ? 12.354 0.289 -19.133 1.00 90.00 184 LEU A O 1
ATOM 1425 N N . LYS A 1 185 ? 12.618 -1.824 -18.427 1.00 87.75 185 LYS A N 1
ATOM 1426 C CA . LYS A 1 185 ? 12.242 -1.548 -17.037 1.00 87.75 185 LYS A CA 1
ATOM 1427 C C . LYS A 1 185 ? 12.751 -2.629 -16.081 1.00 87.75 185 LYS A C 1
ATOM 1429 O O . LYS A 1 185 ? 12.807 -3.790 -16.490 1.00 87.75 185 LYS A O 1
ATOM 1434 N N . PRO A 1 186 ? 13.007 -2.299 -14.803 1.00 83.94 186 PRO A N 1
ATOM 1435 C CA . PRO A 1 186 ? 13.271 -3.294 -13.768 1.00 83.94 186 PRO A CA 1
ATOM 1436 C C . PRO A 1 186 ? 12.105 -4.273 -13.590 1.00 83.94 186 PRO A C 1
ATOM 1438 O O . PRO A 1 186 ? 10.929 -3.884 -13.667 1.00 83.94 186 PRO A O 1
ATOM 1441 N N . ILE A 1 187 ? 12.431 -5.533 -13.283 1.00 81.06 187 ILE A N 1
ATOM 1442 C CA . ILE A 1 187 ? 11.440 -6.588 -13.017 1.00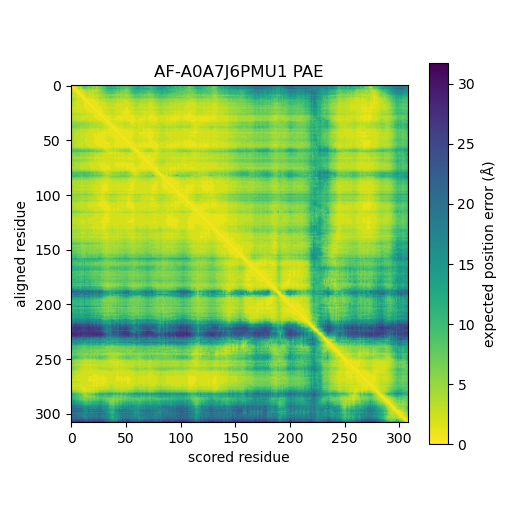 81.06 187 ILE A CA 1
ATOM 1443 C C . ILE A 1 187 ? 10.536 -6.219 -11.832 1.00 81.06 187 ILE A C 1
ATOM 1445 O O . ILE A 1 187 ? 9.308 -6.276 -11.934 1.00 81.06 187 ILE A O 1
ATOM 1449 N N . ALA A 1 188 ? 11.146 -5.721 -10.757 1.00 68.75 188 ALA A N 1
ATOM 1450 C CA . ALA A 1 188 ? 10.503 -5.200 -9.563 1.00 68.75 188 ALA A CA 1
ATOM 1451 C C . ALA A 1 188 ? 10.970 -3.757 -9.331 1.00 68.75 188 ALA A C 1
ATOM 1453 O O . ALA A 1 188 ? 12.107 -3.399 -9.616 1.00 68.75 188 ALA A O 1
ATOM 1454 N N . GLY A 1 189 ? 10.068 -2.906 -8.856 1.00 65.44 189 GLY A N 1
ATOM 1455 C CA . GLY A 1 189 ? 10.330 -1.483 -8.656 1.00 65.44 189 GLY A CA 1
ATOM 1456 C C . GLY A 1 189 ? 9.042 -0.755 -8.307 1.00 65.44 189 GLY A C 1
ATOM 1457 O O . GLY A 1 189 ? 7.965 -1.350 -8.364 1.00 65.44 189 GLY A O 1
ATOM 1458 N N . VAL A 1 190 ? 9.149 0.515 -7.941 1.00 60.62 190 VAL A N 1
ATOM 1459 C CA . VAL A 1 190 ? 8.009 1.368 -7.580 1.00 60.62 190 VAL A CA 1
ATOM 1460 C C . VAL A 1 190 ? 8.050 2.639 -8.403 1.00 60.62 190 VAL A C 1
ATOM 1462 O O . VAL A 1 190 ? 9.113 3.003 -8.904 1.00 60.62 190 VAL A O 1
ATOM 1465 N N . SER A 1 191 ? 6.894 3.293 -8.540 1.00 58.53 191 SER A N 1
ATOM 1466 C CA . SER A 1 191 ? 6.785 4.609 -9.174 1.00 58.53 191 SER A CA 1
ATOM 1467 C C . SER A 1 191 ? 7.595 4.674 -10.472 1.00 58.53 191 SER A C 1
ATOM 1469 O O . SER A 1 191 ? 8.522 5.453 -10.511 1.00 58.53 191 SER A O 1
ATOM 1471 N N . SER A 1 192 ? 7.361 3.785 -11.446 1.00 63.06 192 SER A N 1
ATOM 1472 C CA . SER A 1 192 ? 8.053 3.695 -12.758 1.00 63.06 192 SER A CA 1
ATOM 1473 C C . SER A 1 192 ? 9.556 4.015 -12.809 1.00 63.06 192 SER A C 1
ATOM 1475 O O . SER A 1 192 ? 10.086 4.405 -13.851 1.00 63.06 192 SER A O 1
ATOM 1477 N N . LEU A 1 193 ? 10.264 3.789 -11.708 1.00 66.62 193 LEU A N 1
ATOM 1478 C CA . LEU A 1 193 ? 11.680 4.062 -11.597 1.00 66.62 193 LEU A CA 1
ATOM 1479 C C . LEU A 1 193 ? 12.443 3.140 -12.545 1.00 66.62 193 LEU A C 1
ATOM 1481 O O . LEU A 1 193 ? 12.235 1.925 -12.551 1.00 66.62 193 LEU A O 1
ATOM 1485 N N . GLY A 1 194 ? 13.292 3.738 -13.379 1.00 72.25 194 GLY A N 1
ATOM 1486 C CA . GLY A 1 194 ? 14.052 3.004 -14.384 1.00 72.25 194 GLY A CA 1
ATOM 1487 C C . GLY A 1 194 ? 13.234 2.511 -15.582 1.00 72.25 194 GLY A C 1
ATOM 1488 O O . GLY A 1 194 ? 13.733 1.701 -16.356 1.00 72.25 194 GLY A O 1
ATOM 1489 N N . VAL A 1 195 ? 11.988 2.966 -15.753 1.00 82.56 195 VAL A N 1
ATOM 1490 C CA . VAL A 1 195 ? 11.203 2.694 -16.966 1.00 82.56 195 VAL A CA 1
ATOM 1491 C C . VAL A 1 195 ? 11.636 3.660 -18.066 1.00 82.56 195 VAL A C 1
ATOM 1493 O O . VAL A 1 195 ? 11.450 4.866 -17.939 1.00 82.56 195 VAL A O 1
ATOM 1496 N N . GLN A 1 196 ? 12.179 3.130 -19.157 1.00 83.62 196 GLN A N 1
ATOM 1497 C CA . GLN A 1 196 ? 12.730 3.913 -20.261 1.00 83.62 196 GLN A CA 1
ATOM 1498 C C . GLN A 1 196 ? 12.233 3.376 -21.604 1.00 83.62 196 GLN A C 1
ATOM 1500 O O . GLN A 1 196 ? 12.123 2.165 -21.806 1.00 83.62 196 GLN A O 1
ATOM 1505 N N . LYS A 1 197 ? 11.918 4.277 -22.538 1.00 90.06 197 LYS A N 1
ATOM 1506 C CA . LYS A 1 197 ? 11.664 3.901 -23.934 1.00 90.06 197 LYS A CA 1
ATOM 1507 C C . LYS A 1 197 ? 13.012 3.732 -24.633 1.00 90.06 197 LYS A C 1
ATOM 1509 O O . LYS A 1 197 ? 13.857 4.608 -24.519 1.00 90.06 197 LYS A O 1
ATOM 1514 N N . VAL A 1 198 ? 13.161 2.658 -25.398 1.00 92.69 198 VAL A N 1
ATOM 1515 C CA . VAL A 1 198 ? 14.335 2.394 -26.242 1.00 92.69 198 VAL A CA 1
ATOM 1516 C C . VAL A 1 198 ? 13.874 2.244 -27.690 1.00 92.69 198 VAL A C 1
ATOM 1518 O O . VAL A 1 198 ? 12.843 1.606 -27.949 1.00 92.69 198 VAL A O 1
ATOM 1521 N N . SER A 1 199 ? 14.567 2.892 -28.624 1.00 95.75 199 SER A N 1
ATOM 1522 C CA . SER A 1 199 ? 14.131 2.946 -30.029 1.00 95.75 199 SER A CA 1
ATOM 1523 C C . SER A 1 199 ? 14.939 2.029 -30.947 1.00 95.75 199 SER A C 1
ATOM 1525 O O . SER A 1 199 ? 14.426 1.654 -31.998 1.00 95.75 199 SER A O 1
ATOM 1527 N N . ASP A 1 200 ? 16.136 1.625 -30.527 1.00 96.44 200 ASP A N 1
ATOM 1528 C CA . ASP A 1 200 ? 17.054 0.745 -31.251 1.00 96.44 200 ASP A CA 1
ATOM 1529 C C . ASP A 1 200 ? 18.027 0.022 -30.287 1.00 96.44 200 ASP A C 1
ATOM 1531 O O . ASP A 1 200 ? 17.888 0.096 -29.060 1.00 96.44 200 ASP A O 1
ATOM 1535 N N . MET A 1 201 ? 18.980 -0.733 -30.849 1.00 97.38 201 MET A N 1
ATOM 1536 C CA . MET A 1 201 ? 19.960 -1.528 -30.097 1.00 97.38 201 MET A CA 1
ATOM 1537 C C . MET A 1 201 ? 20.963 -0.689 -29.301 1.00 97.38 201 MET A C 1
ATOM 1539 O O . MET A 1 201 ? 21.333 -1.085 -28.191 1.00 97.38 201 MET A O 1
ATOM 1543 N N . ASP A 1 202 ? 21.381 0.458 -29.832 1.00 95.00 202 ASP A N 1
ATOM 1544 C CA . ASP A 1 202 ? 22.343 1.335 -29.164 1.00 95.00 202 ASP A CA 1
ATOM 1545 C C . ASP A 1 202 ? 21.674 2.011 -27.961 1.00 95.00 202 ASP A C 1
ATOM 1547 O O . ASP A 1 202 ? 22.216 2.007 -26.848 1.00 95.00 202 ASP A O 1
ATOM 1551 N N . ASP A 1 203 ? 20.439 2.494 -28.151 1.00 94.38 203 ASP A N 1
ATOM 1552 C CA . ASP A 1 203 ? 19.568 2.986 -27.084 1.00 94.38 203 ASP A CA 1
ATOM 1553 C C . ASP A 1 203 ? 19.373 1.928 -25.993 1.00 94.38 203 ASP A C 1
ATOM 1555 O O . ASP A 1 203 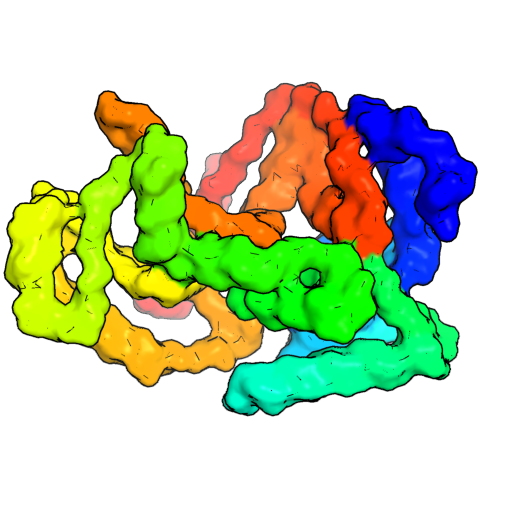? 19.491 2.243 -24.806 1.00 94.38 203 ASP A O 1
ATOM 1559 N N . LEU A 1 204 ? 19.077 0.680 -26.373 1.00 93.56 204 LEU A N 1
ATOM 1560 C CA . LEU A 1 204 ? 18.870 -0.423 -25.433 1.00 93.56 204 LEU A CA 1
ATOM 1561 C C . LEU A 1 204 ? 20.126 -0.705 -24.603 1.00 93.56 204 LEU A C 1
ATOM 1563 O O . LEU A 1 204 ? 20.032 -0.786 -23.378 1.00 93.56 204 LEU A O 1
ATOM 1567 N N . THR A 1 205 ? 21.286 -0.816 -25.249 1.00 93.50 205 THR A N 1
ATOM 1568 C CA . THR A 1 205 ? 22.558 -1.143 -24.587 1.00 93.50 205 THR A CA 1
ATOM 1569 C C . THR A 1 205 ? 22.975 -0.057 -23.600 1.00 93.50 205 THR A C 1
ATOM 1571 O O . THR A 1 205 ? 23.268 -0.357 -22.439 1.00 93.50 205 THR A O 1
ATOM 1574 N N . ARG A 1 206 ? 22.924 1.214 -24.023 1.00 92.06 206 ARG A N 1
ATOM 1575 C CA . ARG A 1 206 ? 23.230 2.360 -23.153 1.00 92.06 206 ARG A CA 1
ATOM 1576 C C . ARG A 1 206 ? 22.275 2.416 -21.963 1.00 92.06 206 ARG A C 1
ATOM 1578 O O . ARG A 1 206 ? 22.712 2.443 -20.817 1.00 92.06 206 ARG A O 1
ATOM 1585 N N . THR A 1 207 ? 20.971 2.353 -22.236 1.00 89.25 207 THR A N 1
ATOM 1586 C CA . THR A 1 207 ? 19.934 2.455 -21.199 1.00 89.25 207 THR A CA 1
ATOM 1587 C C . THR A 1 207 ? 20.007 1.291 -20.211 1.00 89.25 207 THR A C 1
ATOM 1589 O O . THR A 1 207 ? 19.753 1.484 -19.024 1.00 89.25 207 THR A O 1
ATOM 1592 N N . TYR A 1 208 ? 20.361 0.085 -20.666 1.00 90.12 208 TYR A N 1
ATOM 1593 C CA . TYR A 1 208 ? 20.597 -1.056 -19.783 1.00 90.12 208 TYR A CA 1
ATOM 1594 C C . TYR A 1 208 ? 21.766 -0.793 -18.829 1.00 90.12 208 TYR A C 1
ATOM 1596 O O . TYR A 1 208 ? 21.611 -0.991 -17.625 1.00 90.12 208 TYR A O 1
ATOM 1604 N N . GLY A 1 209 ? 22.895 -0.289 -19.340 1.00 85.12 209 GLY A N 1
ATOM 1605 C CA . GLY A 1 209 ? 24.040 0.107 -18.515 1.00 85.12 209 GLY A CA 1
ATOM 1606 C C . GLY A 1 209 ? 23.669 1.153 -17.458 1.00 85.12 209 GLY A C 1
ATOM 1607 O O . GLY A 1 209 ? 23.919 0.938 -16.269 1.00 85.12 209 GLY A O 1
ATOM 1608 N N . ASP A 1 210 ? 22.991 2.227 -17.873 1.00 82.50 210 ASP A N 1
ATOM 1609 C CA . ASP A 1 210 ? 22.511 3.290 -16.978 1.00 82.50 210 ASP A CA 1
ATOM 1610 C C . ASP A 1 210 ? 21.558 2.741 -15.907 1.00 82.50 210 ASP A C 1
ATOM 1612 O O . ASP A 1 210 ? 21.632 3.110 -14.733 1.00 82.50 210 ASP A O 1
ATOM 1616 N N . LEU A 1 211 ? 20.660 1.831 -16.297 1.00 82.75 211 LEU A N 1
ATOM 1617 C CA . LEU A 1 211 ? 19.688 1.231 -15.393 1.00 82.75 211 LEU A CA 1
ATOM 1618 C C . LEU A 1 211 ? 20.355 0.320 -14.359 1.00 82.75 211 LEU A C 1
ATOM 1620 O O . LEU A 1 211 ? 19.990 0.375 -13.186 1.00 82.75 211 LEU A O 1
ATOM 1624 N N . VAL A 1 212 ? 21.331 -0.494 -14.764 1.00 81.00 212 VAL A N 1
ATOM 1625 C CA . VAL A 1 212 ? 22.101 -1.339 -13.839 1.00 81.00 212 VAL A CA 1
ATOM 1626 C C . VAL A 1 212 ? 22.842 -0.473 -12.818 1.00 81.00 212 VAL A C 1
ATOM 1628 O O . VAL A 1 212 ? 22.777 -0.760 -11.622 1.00 81.00 212 VAL A O 1
ATOM 1631 N N . GLN A 1 213 ? 23.473 0.622 -13.256 1.00 74.56 213 GLN A N 1
ATOM 1632 C CA . GLN A 1 213 ? 24.133 1.569 -12.349 1.00 74.56 213 GLN A CA 1
ATOM 1633 C C . GLN A 1 213 ? 23.141 2.262 -11.408 1.00 74.56 213 GLN A C 1
ATOM 1635 O O . GLN A 1 213 ? 23.394 2.344 -10.204 1.00 74.56 213 GLN A O 1
ATOM 1640 N N . LEU A 1 214 ? 21.994 2.713 -11.929 1.00 71.56 214 LEU A N 1
ATOM 1641 C CA . LEU A 1 214 ? 20.929 3.311 -11.126 1.00 71.56 214 LEU A CA 1
ATOM 1642 C C . LEU A 1 214 ? 20.479 2.346 -10.027 1.00 71.56 214 LEU A C 1
ATOM 1644 O O . LEU A 1 214 ? 20.469 2.725 -8.859 1.00 71.56 214 LEU A O 1
ATOM 1648 N N . LEU A 1 215 ? 20.137 1.106 -10.391 1.00 70.94 215 LEU A N 1
ATOM 1649 C CA . LEU A 1 215 ? 19.659 0.089 -9.454 1.00 70.94 215 LEU A CA 1
ATOM 1650 C C . LEU A 1 215 ? 20.709 -0.264 -8.393 1.00 70.94 215 LEU A C 1
ATOM 1652 O O . LEU A 1 215 ? 20.344 -0.419 -7.230 1.00 70.94 215 LEU A O 1
ATOM 1656 N N . ALA A 1 216 ? 21.991 -0.328 -8.763 1.00 66.50 216 ALA A N 1
ATOM 1657 C CA . ALA A 1 216 ? 23.087 -0.555 -7.819 1.00 66.50 216 ALA A CA 1
ATOM 1658 C C . ALA A 1 216 ? 23.239 0.583 -6.788 1.00 66.50 216 ALA A C 1
ATOM 1660 O O . ALA A 1 216 ? 23.717 0.354 -5.677 1.00 66.50 216 ALA A O 1
ATOM 1661 N N . GLY A 1 217 ? 22.821 1.803 -7.139 1.00 53.34 217 GLY A N 1
ATOM 1662 C CA . GLY A 1 217 ? 22.869 2.979 -6.268 1.00 53.34 217 GLY A CA 1
ATOM 1663 C C . GLY A 1 217 ? 21.600 3.241 -5.449 1.00 53.34 217 GLY A C 1
ATOM 1664 O O . GLY A 1 217 ? 21.613 4.130 -4.592 1.00 53.34 217 GLY A O 1
ATOM 1665 N N . LEU A 1 218 ? 20.498 2.519 -5.687 1.00 57.47 218 LEU A N 1
ATOM 1666 C CA . LEU A 1 218 ? 19.231 2.794 -5.007 1.00 57.47 218 LEU A CA 1
ATOM 1667 C C . LEU A 1 218 ? 19.294 2.431 -3.523 1.00 57.47 218 LEU A C 1
ATOM 1669 O O . LEU A 1 218 ? 19.508 1.284 -3.141 1.00 57.47 218 LEU A O 1
ATOM 1673 N N . ARG A 1 219 ? 19.008 3.426 -2.679 1.00 49.38 219 ARG A N 1
ATOM 1674 C CA . ARG A 1 219 ? 18.751 3.254 -1.247 1.00 49.38 219 ARG A CA 1
ATOM 1675 C C . ARG A 1 219 ? 17.334 3.714 -0.930 1.00 49.38 219 ARG A C 1
ATOM 1677 O O . ARG A 1 219 ? 16.874 4.723 -1.460 1.00 49.38 219 ARG A O 1
ATOM 1684 N N . VAL A 1 220 ? 16.648 2.993 -0.048 1.00 43.94 220 VAL A N 1
ATOM 1685 C CA . VAL A 1 220 ? 15.362 3.439 0.501 1.00 43.94 220 VAL A CA 1
ATOM 1686 C C . VAL A 1 220 ? 15.649 4.563 1.497 1.00 43.94 220 VAL A C 1
ATOM 1688 O O . VAL A 1 220 ? 16.319 4.342 2.501 1.00 43.94 220 VAL A O 1
ATOM 1691 N N . LYS A 1 221 ? 15.168 5.780 1.220 1.00 34.56 221 LYS A N 1
ATOM 1692 C CA . LYS A 1 221 ? 15.267 6.925 2.137 1.00 34.56 221 LYS A CA 1
ATOM 1693 C C . LYS A 1 221 ? 13.865 7.468 2.401 1.00 34.56 221 LYS A C 1
ATOM 1695 O O . LYS A 1 221 ? 13.136 7.760 1.460 1.00 34.56 221 LYS A O 1
ATOM 1700 N N . ALA A 1 222 ? 13.493 7.577 3.676 1.00 34.28 222 ALA A N 1
ATOM 1701 C CA . ALA A 1 222 ? 12.211 8.127 4.129 1.00 34.28 222 ALA A CA 1
ATOM 1702 C C . ALA A 1 222 ? 10.953 7.481 3.503 1.00 34.28 222 ALA A C 1
ATOM 1704 O O . ALA A 1 222 ? 9.966 8.158 3.221 1.00 34.28 222 ALA A O 1
ATOM 1705 N N . GLY A 1 223 ? 10.988 6.169 3.245 1.00 38.97 223 GLY A N 1
ATOM 1706 C CA . GLY A 1 223 ? 9.819 5.430 2.767 1.00 38.97 223 GLY A CA 1
ATOM 1707 C C . GLY A 1 223 ? 9.257 5.904 1.417 1.00 38.97 223 GLY A C 1
ATOM 1708 O O . GLY A 1 223 ? 8.049 5.806 1.189 1.00 38.97 223 GLY A O 1
ATOM 1709 N N . GLY A 1 224 ? 10.107 6.408 0.515 1.00 34.56 224 GLY A N 1
ATOM 1710 C CA . GLY A 1 224 ? 9.714 6.842 -0.827 1.00 34.56 224 GLY A CA 1
ATOM 1711 C C . GLY A 1 224 ? 10.787 6.595 -1.895 1.00 34.56 224 GLY A C 1
ATOM 1712 O O . GLY A 1 224 ? 11.982 6.694 -1.639 1.00 34.56 224 GLY A O 1
ATOM 1713 N N . LEU A 1 225 ? 10.334 6.279 -3.109 1.00 40.34 225 LEU A N 1
ATOM 1714 C CA . LEU A 1 225 ? 11.092 6.262 -4.368 1.00 40.34 225 LEU A CA 1
ATOM 1715 C C . LEU A 1 225 ? 10.158 6.881 -5.439 1.00 40.34 225 LEU A C 1
ATOM 1717 O O . LEU A 1 225 ? 9.007 6.448 -5.572 1.00 40.34 225 LEU A O 1
ATOM 1721 N N . GLU A 1 226 ? 10.603 7.908 -6.170 1.00 31.44 226 GLU A N 1
ATOM 1722 C CA . GLU A 1 226 ? 9.802 8.697 -7.144 1.00 31.44 226 GLU A CA 1
ATOM 1723 C C . GLU A 1 226 ? 10.162 8.280 -8.601 1.00 31.44 226 GLU A C 1
ATOM 1725 O O . GLU A 1 226 ? 11.346 8.134 -8.882 1.00 31.44 226 GLU A O 1
ATOM 1730 N N . ARG A 1 227 ? 9.265 7.937 -9.559 1.00 35.41 227 ARG A N 1
ATOM 1731 C CA . ARG A 1 227 ? 8.334 8.748 -10.401 1.00 35.41 227 ARG A CA 1
ATOM 1732 C C . ARG A 1 227 ? 7.480 7.905 -11.409 1.00 35.41 227 ARG A C 1
ATOM 1734 O O . ARG A 1 227 ? 8.009 7.212 -12.263 1.00 35.41 227 ARG A O 1
ATOM 1741 N N . VAL A 1 228 ? 6.152 8.067 -11.408 1.00 28.31 228 VAL A N 1
ATOM 1742 C CA . VAL A 1 228 ? 5.087 7.233 -12.046 1.00 28.31 228 VAL A CA 1
ATOM 1743 C C . VAL A 1 228 ? 4.971 7.227 -13.595 1.00 28.31 228 VAL A C 1
ATOM 1745 O O . VAL A 1 228 ? 5.163 8.238 -14.259 1.00 28.31 228 VAL A O 1
ATOM 1748 N N . THR A 1 229 ? 4.463 6.119 -14.165 1.00 28.19 229 THR A N 1
ATOM 1749 C CA . THR A 1 229 ? 3.631 6.048 -15.397 1.00 28.19 229 THR A CA 1
ATOM 1750 C C . THR A 1 229 ? 2.808 4.745 -15.415 1.00 28.19 229 THR A C 1
ATOM 1752 O O . THR A 1 229 ? 3.397 3.673 -15.276 1.00 28.19 229 THR A O 1
ATOM 1755 N N . LYS A 1 230 ? 1.477 4.773 -15.617 1.00 42.66 230 LYS A N 1
ATOM 1756 C CA . LYS A 1 230 ? 0.667 3.541 -15.781 1.00 42.66 230 LYS A CA 1
ATOM 1757 C C . LYS A 1 230 ? -0.435 3.669 -16.836 1.00 42.66 230 LYS A C 1
ATOM 1759 O O . LYS A 1 230 ? -1.144 4.663 -16.891 1.00 42.66 230 LYS A O 1
ATOM 1764 N N . GLY A 1 231 ? -0.595 2.579 -17.592 1.00 43.81 231 GLY A N 1
ATOM 1765 C CA . GLY A 1 231 ? -1.637 2.360 -18.598 1.00 43.81 231 GLY A CA 1
ATOM 1766 C C . GLY A 1 231 ? -1.224 2.802 -20.003 1.00 43.81 231 GLY A C 1
ATOM 1767 O O . GLY A 1 231 ? -0.748 3.914 -20.195 1.00 43.81 231 GLY A O 1
ATOM 1768 N N . LYS A 1 232 ? -1.405 1.925 -20.999 1.00 44.72 232 LYS A N 1
ATOM 1769 C CA . LYS A 1 232 ? -1.269 2.281 -22.418 1.00 44.72 232 LYS A CA 1
ATOM 1770 C C . LYS A 1 232 ? -2.480 1.765 -23.185 1.00 44.72 232 LYS A C 1
ATOM 1772 O O . LYS A 1 232 ? -2.756 0.563 -23.180 1.00 44.72 232 LYS A O 1
ATOM 1777 N N . PHE A 1 233 ? -3.171 2.672 -23.867 1.00 36.72 233 PHE A N 1
ATOM 1778 C CA . PHE A 1 233 ? -4.092 2.310 -24.934 1.00 36.72 233 PHE A CA 1
ATOM 1779 C C . PHE A 1 233 ? -3.272 2.058 -26.195 1.00 36.72 233 PHE A C 1
ATOM 1781 O O . PHE A 1 233 ? -2.409 2.853 -26.566 1.00 36.72 233 PHE A O 1
ATOM 1788 N N . THR A 1 234 ? -3.485 0.903 -26.812 1.00 60.06 234 THR A N 1
ATOM 1789 C CA . THR A 1 234 ? -2.871 0.566 -28.098 1.00 60.06 234 THR A CA 1
ATOM 1790 C C . THR A 1 234 ? -3.961 0.502 -29.158 1.00 60.06 234 THR A C 1
ATOM 1792 O O . THR A 1 234 ? -5.132 0.338 -28.818 1.00 60.06 234 THR A O 1
ATOM 1795 N N . SER A 1 235 ? -3.588 0.530 -30.439 1.00 64.69 235 SER A N 1
ATOM 1796 C CA . SER A 1 235 ? -4.515 0.248 -31.550 1.00 64.69 235 SER A CA 1
ATOM 1797 C C . SER A 1 235 ? -5.214 -1.117 -31.430 1.00 64.69 235 SER A C 1
ATOM 1799 O O . SER A 1 235 ? -6.210 -1.361 -32.094 1.00 64.69 235 SER A O 1
ATOM 1801 N N . ARG A 1 236 ? -4.722 -2.001 -30.550 1.00 65.88 236 ARG A N 1
ATOM 1802 C CA . ARG A 1 236 ? -5.285 -3.321 -30.237 1.00 65.88 236 ARG A CA 1
ATOM 1803 C C . ARG A 1 236 ? -6.057 -3.347 -28.909 1.00 65.88 236 ARG A C 1
ATOM 1805 O O . ARG A 1 236 ? -6.199 -4.416 -28.308 1.00 65.88 236 ARG A O 1
ATOM 1812 N N . GLY A 1 237 ? -6.472 -2.187 -28.399 1.00 52.22 237 GLY A N 1
ATOM 1813 C CA . GLY A 1 237 ? -7.169 -2.030 -27.120 1.00 52.22 237 GLY A CA 1
ATOM 1814 C C . GLY A 1 237 ? -6.241 -1.838 -25.908 1.00 52.22 237 GLY A C 1
ATOM 1815 O O . GLY A 1 237 ? -5.017 -1.697 -26.067 1.00 52.22 237 GLY A O 1
ATOM 1816 N N . PRO A 1 238 ? -6.805 -1.811 -24.684 1.00 60.72 238 PRO A N 1
ATOM 1817 C CA . PRO A 1 238 ? -6.047 -1.602 -23.454 1.00 60.72 238 PRO A CA 1
ATOM 1818 C C . PRO A 1 238 ? -5.096 -2.770 -23.177 1.00 60.72 238 PRO A C 1
ATOM 1820 O O . PRO A 1 238 ? -5.368 -3.927 -23.513 1.00 60.72 238 PRO A O 1
ATOM 1823 N N . ARG A 1 239 ? -3.953 -2.473 -22.558 1.00 63.88 239 ARG A N 1
ATOM 1824 C CA . ARG A 1 239 ? -3.018 -3.484 -22.053 1.00 63.88 239 ARG A CA 1
ATOM 1825 C C . ARG A 1 239 ? -2.722 -3.201 -20.592 1.00 63.88 239 ARG A C 1
ATOM 1827 O O . ARG A 1 239 ? -2.257 -2.112 -20.254 1.00 63.88 239 ARG A O 1
ATOM 1834 N N . LEU A 1 240 ? -2.959 -4.196 -19.737 1.00 61.09 240 LEU A N 1
ATOM 1835 C CA . LEU A 1 240 ? -2.540 -4.119 -18.343 1.00 61.09 240 LEU A CA 1
ATOM 1836 C C . LEU A 1 240 ? -1.015 -4.013 -18.321 1.00 61.09 240 LEU A C 1
ATOM 1838 O O . LEU A 1 240 ? -0.333 -4.814 -18.962 1.00 61.09 240 LEU A O 1
ATOM 1842 N N . ILE A 1 241 ? -0.483 -2.995 -17.646 1.00 67.06 241 ILE A N 1
ATOM 1843 C CA . ILE A 1 241 ? 0.964 -2.774 -17.517 1.00 67.06 241 ILE A CA 1
ATOM 1844 C C . ILE A 1 241 ? 1.495 -3.393 -16.229 1.00 67.06 241 ILE A C 1
ATOM 1846 O O . ILE A 1 241 ? 2.560 -4.014 -16.255 1.00 67.06 241 ILE A O 1
ATOM 1850 N N . GLU A 1 242 ? 0.738 -3.213 -15.150 1.00 72.56 242 GLU A N 1
ATOM 1851 C CA . GLU A 1 242 ? 1.088 -3.566 -13.782 1.00 72.56 242 GLU A CA 1
ATOM 1852 C C . GLU A 1 242 ? -0.183 -3.579 -12.923 1.00 72.56 242 GLU A C 1
ATOM 1854 O O . GLU A 1 242 ? -1.105 -2.798 -13.180 1.00 72.56 242 GLU A O 1
ATOM 1859 N N . VAL A 1 243 ? -0.205 -4.418 -11.891 1.00 74.69 243 VAL A N 1
ATOM 1860 C CA . VAL A 1 243 ? -1.252 -4.484 -10.867 1.00 74.69 243 VAL A CA 1
ATOM 1861 C C . VAL A 1 243 ? -0.583 -4.504 -9.493 1.00 74.69 243 VAL A C 1
ATOM 1863 O O . VAL A 1 243 ? 0.518 -5.019 -9.359 1.00 74.69 243 VAL A O 1
ATOM 1866 N N . ASN A 1 244 ? -1.213 -3.913 -8.480 1.00 79.06 244 ASN A N 1
ATOM 1867 C CA . ASN A 1 244 ? -0.727 -3.936 -7.100 1.00 79.06 244 ASN A CA 1
ATOM 1868 C C . ASN A 1 244 ? -1.916 -4.050 -6.139 1.00 79.06 244 ASN A C 1
ATOM 1870 O O . ASN A 1 244 ? -2.953 -3.431 -6.368 1.00 79.06 244 ASN A O 1
ATOM 1874 N N . ALA A 1 245 ? -1.747 -4.793 -5.044 1.00 78.94 245 ALA A N 1
ATOM 1875 C CA . ALA A 1 245 ? -2.775 -5.011 -4.023 1.00 78.94 245 ALA A CA 1
ATOM 1876 C C . ALA A 1 245 ? -2.821 -3.871 -2.983 1.00 78.94 245 ALA A C 1
ATOM 1878 O O . ALA A 1 245 ? -2.671 -4.099 -1.786 1.00 78.94 245 ALA A O 1
ATOM 1879 N N . ARG A 1 246 ? -2.973 -2.623 -3.443 1.00 84.19 246 ARG A N 1
ATOM 1880 C CA . ARG A 1 246 ? -3.143 -1.438 -2.584 1.00 84.19 246 ARG A CA 1
ATOM 1881 C C . ARG A 1 246 ? -3.904 -0.333 -3.307 1.00 84.19 246 ARG A C 1
ATOM 1883 O O . ARG A 1 246 ? -3.905 -0.282 -4.539 1.00 84.19 246 ARG A O 1
ATOM 1890 N N . MET A 1 247 ? -4.438 0.624 -2.552 1.00 86.56 247 MET A N 1
ATOM 1891 C CA . MET A 1 247 ? -4.887 1.893 -3.123 1.00 86.56 247 MET A CA 1
ATOM 1892 C C . MET A 1 247 ? -3.727 2.612 -3.840 1.00 86.56 247 MET A C 1
ATOM 1894 O O . MET A 1 247 ? -2.598 2.657 -3.339 1.00 86.56 247 MET A O 1
ATOM 1898 N N . GLY A 1 248 ? -4.008 3.193 -5.012 1.00 76.88 248 GLY A N 1
ATOM 1899 C CA . GLY A 1 248 ? -3.061 4.013 -5.773 1.00 76.88 248 GLY A CA 1
ATOM 1900 C C . GLY A 1 248 ? -2.576 5.246 -4.998 1.00 76.88 248 GLY A C 1
ATOM 1901 O O . GLY A 1 248 ? -3.257 5.751 -4.112 1.00 76.88 248 GLY A O 1
ATOM 1902 N N . ALA A 1 249 ? -1.367 5.719 -5.313 1.00 78.81 249 ALA A N 1
ATOM 1903 C CA . ALA A 1 249 ? -0.816 6.944 -4.722 1.00 78.81 249 ALA A CA 1
ATOM 1904 C C . ALA A 1 249 ? -1.317 8.203 -5.458 1.00 78.81 249 ALA A C 1
ATOM 1906 O O . ALA A 1 249 ? -2.034 8.098 -6.454 1.00 78.81 249 ALA A O 1
ATOM 1907 N N . GLY A 1 250 ? -0.914 9.384 -4.984 1.00 80.69 250 GLY A N 1
ATOM 1908 C CA . GLY A 1 250 ? -1.281 10.658 -5.592 1.00 80.69 250 GLY A CA 1
ATOM 1909 C C . GLY A 1 250 ? -2.795 10.897 -5.547 1.00 80.69 250 GLY A C 1
ATOM 1910 O O . GLY A 1 250 ? -3.438 10.581 -4.544 1.00 80.69 250 GLY A O 1
ATOM 1911 N N . PRO A 1 251 ? -3.400 11.420 -6.624 1.00 83.44 251 PRO A N 1
ATOM 1912 C CA . PRO A 1 251 ? -4.769 11.915 -6.571 1.00 83.44 251 PRO A CA 1
ATOM 1913 C C . PRO A 1 251 ? -5.849 10.832 -6.554 1.00 83.44 251 PRO A C 1
ATOM 1915 O O . PRO A 1 251 ? -7.028 11.162 -6.489 1.00 83.44 251 PRO A O 1
ATOM 1918 N N . ILE A 1 252 ? -5.490 9.547 -6.620 1.00 86.44 252 ILE A N 1
ATOM 1919 C CA . ILE A 1 252 ? -6.445 8.448 -6.811 1.00 86.44 252 ILE A CA 1
ATOM 1920 C C . ILE A 1 252 ? -7.540 8.445 -5.737 1.00 86.44 252 ILE A C 1
ATOM 1922 O O . ILE A 1 252 ? -8.719 8.430 -6.080 1.00 86.44 252 ILE A O 1
ATOM 1926 N N . ARG A 1 253 ? -7.192 8.555 -4.448 1.00 91.06 253 ARG A N 1
ATOM 1927 C CA . ARG A 1 253 ? -8.202 8.661 -3.378 1.00 91.06 253 ARG A CA 1
ATOM 1928 C C . ARG A 1 253 ? -9.153 9.838 -3.620 1.00 91.06 253 ARG A C 1
ATOM 1930 O O . ARG A 1 253 ? -10.366 9.688 -3.510 1.00 91.06 253 ARG A O 1
ATOM 1937 N N . THR A 1 254 ? -8.602 10.997 -3.970 1.00 89.50 254 THR A N 1
ATOM 1938 C CA . THR A 1 254 ? -9.356 12.229 -4.220 1.00 89.50 254 THR A CA 1
ATOM 1939 C C . THR A 1 254 ? -10.292 12.082 -5.417 1.00 89.50 254 THR A C 1
ATOM 1941 O O . THR A 1 254 ? -11.459 12.445 -5.291 1.00 89.50 254 THR A O 1
ATOM 1944 N N . VAL A 1 255 ? -9.829 11.502 -6.532 1.00 89.38 255 VAL A N 1
ATOM 1945 C CA . VAL A 1 255 ? -10.658 11.192 -7.713 1.00 89.38 255 VAL A CA 1
ATOM 1946 C C . VAL A 1 255 ? -11.870 10.372 -7.295 1.00 89.38 255 VAL A C 1
ATOM 1948 O O . VAL A 1 255 ? -12.998 10.772 -7.558 1.00 89.38 255 VAL A O 1
ATOM 1951 N N . HIS A 1 256 ? -11.656 9.248 -6.610 1.00 90.94 256 HIS A N 1
ATOM 1952 C CA . HIS A 1 256 ? -12.750 8.353 -6.243 1.00 90.94 256 HIS A CA 1
ATOM 1953 C C . HIS A 1 256 ? -13.753 9.028 -5.302 1.00 90.94 256 HIS A C 1
ATOM 1955 O O . HIS A 1 256 ? -14.959 8.931 -5.541 1.00 90.94 256 HIS A O 1
ATOM 1961 N N . ARG A 1 257 ? -13.275 9.799 -4.317 1.00 92.06 257 ARG A N 1
ATOM 1962 C CA . ARG A 1 257 ? -14.153 10.559 -3.418 1.00 92.06 257 ARG A CA 1
ATOM 1963 C C . ARG A 1 257 ? -15.025 11.560 -4.171 1.00 92.06 257 ARG A C 1
ATOM 1965 O O . ARG A 1 257 ? -16.219 11.622 -3.915 1.00 92.06 257 ARG A O 1
ATOM 1972 N N . HIS A 1 258 ? -14.451 12.309 -5.109 1.00 90.69 258 HIS A N 1
ATOM 1973 C CA . HIS A 1 258 ? -15.182 13.355 -5.826 1.00 90.69 258 HIS A CA 1
ATOM 1974 C C . HIS A 1 258 ? -16.074 12.809 -6.936 1.00 90.69 258 HIS A C 1
ATOM 1976 O O . HIS A 1 258 ? -17.147 13.350 -7.138 1.00 90.69 258 HIS A O 1
ATOM 1982 N N . VAL A 1 259 ? -15.654 11.766 -7.658 1.00 89.31 259 VAL A N 1
ATOM 1983 C CA . VAL A 1 259 ? -16.395 11.227 -8.816 1.00 89.31 259 VAL A CA 1
ATOM 1984 C C . VAL A 1 259 ? -17.476 10.234 -8.391 1.00 89.31 259 VAL A C 1
ATOM 1986 O O . VAL A 1 259 ? -18.534 10.169 -9.013 1.00 89.31 259 VAL A O 1
ATOM 1989 N N . SER A 1 260 ? -17.204 9.442 -7.348 1.00 90.06 260 SER A N 1
ATOM 1990 C CA . SER A 1 260 ? -18.055 8.308 -6.961 1.00 90.06 260 SER A CA 1
ATOM 1991 C C . SER A 1 260 ? -18.604 8.368 -5.532 1.00 90.06 260 SER A C 1
ATOM 1993 O O . SER A 1 260 ? -19.387 7.501 -5.145 1.00 90.06 260 SER A O 1
ATOM 1995 N N . GLY A 1 261 ? -18.154 9.332 -4.722 1.00 90.81 261 GLY A N 1
ATOM 1996 C CA . GLY A 1 261 ? -18.423 9.381 -3.280 1.00 90.81 261 GLY A CA 1
ATOM 1997 C C . GLY A 1 261 ? -17.614 8.372 -2.452 1.00 90.81 261 GLY A C 1
ATOM 1998 O O . GLY A 1 261 ? -17.637 8.426 -1.225 1.00 90.81 261 GLY A O 1
ATOM 1999 N N . VAL A 1 262 ? -16.867 7.468 -3.094 1.00 93.50 262 VAL A N 1
ATOM 2000 C CA . VAL A 1 262 ? -16.154 6.377 -2.421 1.00 93.50 262 VAL A CA 1
ATOM 2001 C C . VAL A 1 262 ? -14.798 6.837 -1.898 1.00 93.50 262 VAL A C 1
ATOM 2003 O O . VAL A 1 262 ? -13.925 7.257 -2.660 1.00 93.50 262 VAL A O 1
ATOM 2006 N N . ASP A 1 263 ? -14.579 6.686 -0.593 1.00 94.81 263 ASP A N 1
ATOM 2007 C CA . ASP A 1 263 ? -13.262 6.852 0.014 1.00 94.81 263 ASP A CA 1
ATOM 2008 C C . ASP A 1 263 ? -12.516 5.515 0.060 1.00 94.81 263 ASP A C 1
ATOM 2010 O O . ASP A 1 263 ? -12.716 4.692 0.951 1.00 94.81 263 ASP A O 1
ATOM 2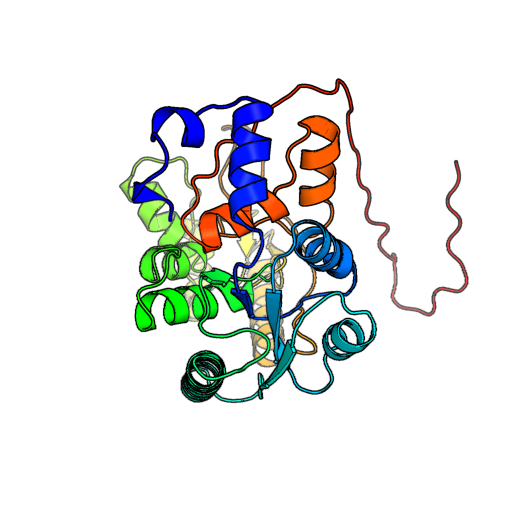014 N N . LEU A 1 264 ? -11.611 5.317 -0.900 1.00 93.88 264 LEU A N 1
ATOM 2015 C CA . LEU A 1 264 ? -10.810 4.096 -1.006 1.00 93.88 264 LEU A CA 1
ATOM 2016 C C . LEU A 1 264 ? -9.959 3.801 0.239 1.00 93.88 264 LEU A C 1
ATOM 2018 O O . LEU A 1 264 ? -9.630 2.640 0.476 1.00 93.88 264 LEU A O 1
ATOM 2022 N N . ALA A 1 265 ? -9.606 4.816 1.035 1.00 94.25 265 ALA A N 1
ATOM 2023 C CA . ALA A 1 265 ? -8.886 4.579 2.280 1.00 94.25 265 ALA A CA 1
ATOM 2024 C C . ALA A 1 265 ? -9.784 3.889 3.314 1.00 94.25 265 ALA A C 1
ATOM 2026 O O . ALA A 1 265 ? -9.341 2.947 3.962 1.00 94.25 265 ALA A O 1
ATOM 2027 N N . ILE A 1 266 ? -11.055 4.296 3.413 1.00 95.81 266 ILE A N 1
ATOM 2028 C CA . ILE A 1 266 ? -12.041 3.655 4.294 1.00 95.81 266 ILE A CA 1
ATOM 2029 C C . ILE A 1 266 ? -12.284 2.218 3.842 1.00 95.81 266 ILE A C 1
ATOM 2031 O O . ILE A 1 266 ? -12.221 1.308 4.660 1.00 95.81 266 ILE A O 1
ATOM 2035 N N . GLU A 1 267 ? -12.493 1.997 2.543 1.00 96.50 267 GLU A N 1
ATOM 2036 C CA . GLU A 1 267 ? -12.697 0.645 2.008 1.00 96.50 267 GLU A CA 1
ATOM 2037 C C . GLU A 1 267 ? -11.511 -0.278 2.304 1.00 96.50 267 GLU A C 1
ATOM 2039 O O . GLU A 1 267 ? -11.698 -1.449 2.636 1.00 96.50 267 GLU A O 1
ATOM 2044 N N . GLN A 1 268 ? -10.287 0.253 2.246 1.00 95.94 268 GLN A N 1
ATOM 2045 C CA . GLN A 1 268 ? -9.104 -0.497 2.638 1.00 95.94 268 GLN A CA 1
ATOM 2046 C C . GLN A 1 268 ? -9.100 -0.814 4.143 1.00 95.94 268 GLN A C 1
ATOM 2048 O O . GLN A 1 268 ? -8.856 -1.964 4.491 1.00 95.94 268 GLN A O 1
ATOM 2053 N N . LEU A 1 269 ? -9.413 0.149 5.022 1.00 97.12 269 LEU A N 1
ATOM 2054 C CA . LEU A 1 269 ? -9.498 -0.083 6.475 1.00 97.12 269 LEU A CA 1
ATOM 2055 C C . LEU A 1 269 ? -10.547 -1.146 6.833 1.00 97.12 269 LEU A C 1
ATOM 2057 O O . LEU A 1 269 ? -10.276 -1.993 7.678 1.00 97.12 269 LEU A O 1
ATOM 2061 N N . LEU A 1 270 ? -11.704 -1.146 6.161 1.00 97.06 270 LEU A N 1
ATOM 2062 C CA . LEU A 1 270 ? -12.738 -2.173 6.336 1.00 97.06 270 LEU A CA 1
ATOM 2063 C C . LEU A 1 270 ? -12.180 -3.570 6.045 1.00 97.06 270 LEU A C 1
ATOM 2065 O O . LEU A 1 270 ? -12.258 -4.458 6.894 1.00 97.06 270 LEU A O 1
ATOM 2069 N N . MET A 1 271 ? -11.556 -3.747 4.877 1.00 96.25 271 MET A N 1
ATOM 2070 C CA . MET A 1 271 ? -10.982 -5.037 4.484 1.00 96.25 271 MET A CA 1
ATOM 2071 C C . MET A 1 271 ? -9.860 -5.491 5.422 1.00 96.25 271 MET A C 1
ATOM 2073 O O . MET A 1 271 ? -9.748 -6.688 5.686 1.00 96.25 271 MET A O 1
ATOM 2077 N N . THR A 1 272 ? -9.060 -4.554 5.940 1.00 96.94 272 THR A N 1
ATOM 2078 C CA . THR A 1 272 ? -7.959 -4.829 6.876 1.00 96.94 272 THR A CA 1
ATOM 2079 C C . THR A 1 272 ? -8.428 -5.574 8.125 1.00 96.94 272 THR A C 1
ATOM 2081 O O . THR A 1 272 ? -7.719 -6.456 8.597 1.00 96.94 272 THR A O 1
ATOM 2084 N N . VAL A 1 273 ? -9.631 -5.274 8.621 1.00 96.62 273 VAL A N 1
ATOM 2085 C CA . VAL A 1 273 ? -10.225 -5.928 9.804 1.00 96.62 273 VAL A CA 1
ATOM 2086 C C . VAL A 1 273 ? -11.307 -6.955 9.435 1.00 96.62 273 VAL A C 1
ATOM 2088 O O . VAL A 1 273 ? -12.122 -7.359 10.263 1.00 96.62 273 VAL A O 1
ATOM 2091 N N . GLY A 1 274 ? -11.349 -7.383 8.168 1.00 94.81 274 GLY A N 1
ATOM 2092 C CA . GLY A 1 274 ? -12.271 -8.414 7.686 1.00 94.81 274 GLY A CA 1
ATOM 2093 C C . GLY A 1 274 ? -13.718 -7.955 7.465 1.00 94.81 274 GLY A C 1
ATOM 2094 O O . GLY A 1 274 ? -14.591 -8.797 7.244 1.00 94.81 274 GLY A O 1
ATOM 2095 N N . ILE A 1 275 ? -13.996 -6.649 7.488 1.00 95.50 275 ILE A N 1
ATOM 2096 C CA . ILE A 1 275 ? -15.304 -6.099 7.110 1.00 95.50 275 ILE A CA 1
ATOM 2097 C C . ILE A 1 275 ? -15.374 -6.028 5.572 1.00 95.50 275 ILE A C 1
ATOM 2099 O O . ILE A 1 275 ? -14.454 -5.507 4.935 1.00 95.50 275 ILE A O 1
ATOM 2103 N N . PRO A 1 276 ? -16.439 -6.538 4.925 1.00 94.19 276 PRO A N 1
ATOM 2104 C CA . PRO A 1 276 ? -16.521 -6.550 3.468 1.00 94.19 276 PRO A CA 1
ATOM 2105 C C . PRO A 1 276 ? -16.588 -5.131 2.887 1.00 94.19 276 PRO A C 1
ATOM 2107 O O . PRO A 1 276 ? -17.419 -4.326 3.295 1.00 94.19 276 PRO A O 1
ATOM 2110 N N . SER A 1 277 ? -15.773 -4.843 1.870 1.00 93.44 277 SER A N 1
ATOM 2111 C CA . SER A 1 277 ? -15.903 -3.613 1.079 1.00 93.44 277 SER A CA 1
ATOM 2112 C C . SER A 1 277 ? -17.080 -3.733 0.106 1.00 93.44 277 SER A C 1
ATOM 2114 O O . SER A 1 277 ? -17.099 -4.599 -0.780 1.00 93.44 277 SER A O 1
ATOM 2116 N N . ARG A 1 278 ? -18.101 -2.896 0.308 1.00 94.88 278 ARG A N 1
ATOM 2117 C CA . ARG A 1 278 ? -19.361 -2.872 -0.459 1.00 94.88 278 ARG A CA 1
ATOM 2118 C C . ARG A 1 278 ? -19.848 -1.431 -0.642 1.00 94.88 278 ARG A C 1
ATOM 2120 O O . ARG A 1 278 ? -20.969 -1.112 -0.253 1.00 94.88 278 ARG A O 1
ATOM 2127 N N . PRO A 1 279 ? -19.008 -0.529 -1.173 1.00 92.94 279 PRO A N 1
ATOM 2128 C CA . PRO A 1 279 ? -19.305 0.894 -1.149 1.00 92.94 279 PRO A CA 1
ATOM 2129 C C . PRO A 1 279 ? -20.621 1.203 -1.865 1.00 92.94 279 PRO A C 1
ATOM 2131 O O . PRO A 1 279 ? -20.944 0.599 -2.894 1.00 92.94 279 PRO A O 1
ATOM 2134 N N . SER A 1 280 ? -21.348 2.184 -1.334 1.00 90.94 280 SER A N 1
ATOM 2135 C CA . SER A 1 280 ? -22.405 2.870 -2.074 1.00 90.94 280 SER A CA 1
ATOM 2136 C C . SER A 1 280 ? -21.748 3.766 -3.120 1.00 90.94 280 SER A C 1
ATOM 2138 O O . SER A 1 280 ? -21.028 4.702 -2.772 1.00 90.94 280 SER A O 1
ATOM 2140 N N . ILE A 1 281 ? -21.973 3.469 -4.398 1.00 90.25 281 ILE A N 1
ATOM 2141 C CA . ILE A 1 281 ? -21.402 4.218 -5.520 1.00 90.25 281 ILE A CA 1
ATOM 2142 C C . ILE A 1 281 ? -22.462 5.186 -6.036 1.00 90.25 281 ILE A C 1
ATOM 2144 O O . ILE A 1 281 ? -23.539 4.763 -6.452 1.00 90.25 281 ILE A O 1
ATOM 2148 N N . LYS A 1 282 ? -22.143 6.482 -6.054 1.00 86.06 282 LYS A N 1
ATOM 2149 C CA . LYS A 1 282 ? -23.018 7.521 -6.609 1.00 86.06 282 LYS A CA 1
ATOM 2150 C C . LYS A 1 282 ? -22.274 8.286 -7.692 1.00 86.06 282 LYS A C 1
ATOM 2152 O O . LYS A 1 282 ? -21.170 8.756 -7.449 1.00 86.06 282 LYS A O 1
ATOM 2157 N N . SER A 1 283 ? -22.873 8.446 -8.871 1.00 82.31 283 SER A N 1
ATOM 2158 C CA . SER A 1 283 ? -22.349 9.413 -9.841 1.00 82.31 283 SER A CA 1
ATOM 2159 C C . SER A 1 283 ? -22.564 10.815 -9.284 1.00 82.31 283 SER A C 1
ATOM 2161 O O . SER A 1 283 ? -23.700 11.205 -9.018 1.00 82.31 283 SER A O 1
ATOM 2163 N N . THR A 1 284 ? -21.485 11.568 -9.095 1.00 85.44 284 THR A N 1
ATOM 2164 C CA . THR A 1 284 ? -21.563 12.953 -8.605 1.00 85.44 284 THR A CA 1
ATOM 2165 C C . THR A 1 284 ? -21.699 13.971 -9.735 1.00 85.44 284 THR A C 1
ATOM 2167 O O . THR A 1 284 ? -21.894 15.154 -9.477 1.00 85.44 284 THR A O 1
ATOM 2170 N N . GLY A 1 285 ? -21.538 13.538 -10.991 1.00 86.12 285 GLY A N 1
ATOM 2171 C CA . GLY A 1 285 ? -21.424 14.431 -12.147 1.00 86.12 285 GLY A CA 1
ATOM 2172 C C . GLY A 1 285 ? -20.110 15.224 -12.201 1.00 86.12 285 GLY A C 1
ATOM 2173 O O . GLY A 1 285 ? -19.901 15.986 -13.143 1.00 86.12 285 GLY A O 1
ATOM 2174 N N . MET A 1 286 ? -19.204 15.047 -11.232 1.00 86.69 286 MET A N 1
ATOM 2175 C CA . MET A 1 286 ? -17.918 15.739 -11.209 1.00 86.69 286 MET A CA 1
ATOM 2176 C C . MET A 1 286 ? -16.889 15.027 -12.088 1.00 86.69 286 MET A C 1
ATOM 2178 O O . MET A 1 286 ? -16.770 13.804 -12.076 1.00 86.69 286 MET A O 1
ATOM 2182 N N . SER A 1 287 ? -16.082 15.815 -12.793 1.00 85.31 287 SER A N 1
ATOM 2183 C CA . SER A 1 287 ? -14.841 15.357 -13.421 1.00 85.31 287 SER A CA 1
ATOM 2184 C C . SER A 1 287 ? -13.661 15.969 -12.683 1.00 85.31 287 SER A C 1
ATOM 2186 O O . SER A 1 287 ? -13.701 17.142 -12.320 1.00 85.31 287 SER A O 1
ATOM 2188 N N . VAL A 1 288 ? -12.608 15.184 -12.457 1.00 82.62 288 VAL A N 1
ATOM 2189 C CA . VAL A 1 288 ? -11.413 15.661 -11.756 1.00 82.62 288 VAL A CA 1
ATOM 2190 C C . VAL A 1 288 ? -10.196 15.497 -12.653 1.00 82.62 288 VAL A C 1
ATOM 2192 O O . VAL A 1 288 ? -9.905 14.397 -13.118 1.00 82.62 288 VAL A O 1
ATOM 2195 N N . GLY A 1 289 ? -9.490 16.601 -12.885 1.00 81.19 289 GLY A N 1
ATOM 2196 C CA . GLY A 1 289 ? -8.220 16.635 -13.599 1.00 81.19 289 GLY A CA 1
ATOM 2197 C C . GLY A 1 289 ? -7.069 16.903 -12.638 1.00 81.19 289 GLY A C 1
ATOM 2198 O O . GLY A 1 289 ? -7.202 17.688 -11.703 1.00 81.19 289 GLY A O 1
ATOM 2199 N N . PHE A 1 290 ? -5.928 16.263 -12.883 1.00 76.62 290 PHE A N 1
ATOM 2200 C CA . PHE A 1 290 ? -4.688 16.535 -12.164 1.00 76.62 290 PHE A CA 1
ATOM 2201 C C . PHE A 1 290 ? -3.572 16.751 -13.170 1.00 76.62 290 PHE A C 1
ATOM 2203 O O . PHE A 1 290 ? -3.435 15.987 -14.126 1.00 76.62 290 PHE A O 1
ATOM 2210 N N . ALA A 1 291 ? -2.758 17.767 -12.921 1.00 74.06 291 ALA A N 1
ATOM 2211 C CA . ALA A 1 291 ? -1.543 18.025 -13.667 1.00 74.06 291 ALA A CA 1
ATOM 2212 C C . ALA A 1 291 ? -0.366 18.050 -12.693 1.00 74.06 291 ALA A C 1
ATOM 2214 O O . ALA A 1 291 ? -0.452 18.621 -11.606 1.00 74.06 291 ALA A O 1
ATOM 2215 N N . SER A 1 292 ? 0.740 17.427 -13.084 1.00 70.56 292 SER A N 1
ATOM 2216 C CA . SER A 1 292 ? 2.019 17.582 -12.397 1.00 70.56 292 SER A CA 1
ATOM 2217 C C . SER A 1 292 ? 2.876 18.544 -13.207 1.00 70.56 292 SER A C 1
ATOM 2219 O O . SER A 1 292 ? 3.138 18.293 -14.382 1.00 70.56 292 SER A O 1
ATOM 2221 N N . ILE A 1 293 ? 3.315 19.636 -12.586 1.00 71.12 293 ILE A N 1
ATOM 2222 C CA . ILE A 1 293 ? 4.227 20.591 -13.218 1.00 71.12 293 ILE A CA 1
ATOM 2223 C C . ILE A 1 293 ? 5.651 20.093 -12.976 1.00 71.12 293 ILE A C 1
ATOM 2225 O O . ILE A 1 293 ? 6.127 20.053 -11.843 1.00 71.12 293 ILE A O 1
ATOM 2229 N N . GLY A 1 294 ? 6.319 19.652 -14.040 1.00 68.75 294 GLY A N 1
ATOM 2230 C CA . GLY A 1 294 ? 7.726 19.270 -13.990 1.00 68.75 294 GLY A CA 1
ATOM 2231 C C . GLY A 1 294 ? 8.634 20.477 -14.205 1.00 68.75 294 GLY A C 1
ATOM 2232 O O . GLY A 1 294 ? 8.363 21.303 -15.073 1.00 68.75 294 GLY A O 1
ATOM 2233 N N . ALA A 1 295 ? 9.737 20.560 -13.459 1.00 71.25 295 ALA A N 1
ATOM 2234 C CA . ALA A 1 295 ? 10.799 21.505 -13.780 1.00 71.25 295 ALA A CA 1
ATOM 2235 C C . ALA A 1 295 ? 11.491 21.073 -15.090 1.00 71.25 295 ALA A C 1
ATOM 2237 O O . ALA A 1 295 ? 11.878 19.907 -15.202 1.00 71.25 295 ALA A O 1
ATOM 2238 N N . PRO A 1 296 ? 11.679 21.974 -16.073 1.00 73.75 296 PRO A N 1
ATOM 2239 C CA . PRO A 1 296 ? 12.339 21.630 -17.334 1.00 73.75 296 PRO A CA 1
ATOM 2240 C C . PRO A 1 296 ? 13.855 21.423 -17.179 1.00 73.75 296 PRO A C 1
ATOM 2242 O O . PRO A 1 296 ? 14.498 20.893 -18.078 1.00 73.75 296 PRO A O 1
ATOM 2245 N N . ARG A 1 297 ? 14.436 21.861 -16.054 1.00 72.56 297 ARG A N 1
ATOM 2246 C CA . ARG A 1 297 ? 15.865 21.765 -15.731 1.00 72.56 297 ARG A CA 1
ATOM 2247 C C . ARG A 1 297 ? 16.084 21.739 -14.218 1.00 72.56 297 ARG A C 1
ATOM 2249 O O . ARG A 1 297 ? 15.237 22.227 -13.470 1.00 72.56 297 ARG A O 1
ATOM 2256 N N . SER A 1 298 ? 17.234 21.229 -13.786 1.00 76.88 298 SER A N 1
ATOM 2257 C CA . SER A 1 298 ? 17.699 21.334 -12.397 1.00 76.88 298 SER A CA 1
ATOM 2258 C C . SER A 1 298 ? 18.036 22.787 -12.038 1.00 76.88 298 SER A C 1
ATOM 2260 O O . SER A 1 298 ? 18.573 23.523 -12.866 1.00 76.88 298 SER A O 1
ATOM 2262 N N . GLY A 1 299 ? 17.733 23.205 -10.809 1.00 80.88 299 GLY A N 1
ATOM 2263 C CA . GLY A 1 299 ? 17.999 24.556 -10.306 1.00 80.88 299 GLY A CA 1
ATOM 2264 C C . GLY A 1 299 ? 17.224 24.854 -9.021 1.00 80.88 299 GLY A C 1
ATOM 2265 O O . GLY A 1 299 ? 16.537 23.981 -8.494 1.00 80.88 299 GLY A O 1
ATOM 2266 N N . VAL A 1 300 ? 17.323 26.090 -8.528 1.00 82.31 300 VAL A N 1
ATOM 2267 C CA . VAL A 1 300 ? 16.511 26.582 -7.404 1.00 82.31 300 VAL A CA 1
ATOM 2268 C C . VAL A 1 300 ? 15.215 27.171 -7.957 1.00 82.31 300 VAL A C 1
ATOM 2270 O O . VAL A 1 300 ? 15.245 27.986 -8.879 1.00 82.31 300 VAL A O 1
ATOM 2273 N N . VAL A 1 301 ? 14.074 26.741 -7.418 1.00 81.50 301 VAL A N 1
ATOM 2274 C CA . VAL A 1 301 ? 12.767 27.309 -7.766 1.00 81.50 301 VAL A CA 1
ATOM 2275 C C . VAL A 1 301 ? 12.590 28.610 -6.987 1.00 81.50 301 VAL A C 1
ATOM 2277 O O . VAL A 1 301 ? 12.466 28.574 -5.770 1.00 81.50 301 VAL A O 1
ATOM 2280 N N . ASP A 1 302 ? 12.586 29.740 -7.692 1.00 82.69 302 ASP A N 1
ATOM 2281 C CA . ASP A 1 302 ? 12.362 31.067 -7.102 1.00 82.69 302 ASP A CA 1
ATOM 2282 C C . ASP A 1 302 ? 10.874 31.304 -6.783 1.00 82.69 302 ASP A C 1
ATOM 2284 O O . ASP A 1 302 ? 10.504 31.640 -5.663 1.00 82.69 302 ASP A O 1
ATOM 2288 N N . SER A 1 303 ? 9.990 31.058 -7.756 1.00 82.19 303 SER A N 1
ATOM 2289 C CA . SER A 1 303 ? 8.539 31.144 -7.572 1.00 82.19 303 SER A CA 1
ATOM 2290 C C . SER A 1 303 ? 7.782 30.258 -8.568 1.00 82.19 303 SER A C 1
ATOM 2292 O O . SER A 1 303 ? 8.274 29.944 -9.652 1.00 82.19 303 SER A O 1
ATOM 2294 N N . ILE A 1 304 ? 6.563 29.847 -8.201 1.00 80.44 304 ILE A N 1
ATOM 2295 C CA . ILE A 1 304 ? 5.617 29.145 -9.080 1.00 80.44 304 ILE A CA 1
ATOM 2296 C C . ILE A 1 304 ? 4.390 30.043 -9.231 1.00 80.44 304 ILE A C 1
ATOM 2298 O O . ILE A 1 304 ? 3.731 30.361 -8.244 1.00 80.44 304 ILE A O 1
ATOM 2302 N N . ARG A 1 305 ? 4.074 30.453 -10.462 1.00 79.62 305 ARG A N 1
ATOM 2303 C CA . ARG A 1 305 ? 2.857 31.214 -10.773 1.00 79.62 305 ARG A CA 1
ATOM 2304 C C . ARG A 1 305 ? 1.869 30.301 -11.483 1.00 79.62 305 ARG A C 1
ATOM 2306 O O . ARG A 1 305 ? 2.181 29.774 -12.548 1.00 79.62 305 ARG A O 1
ATOM 2313 N N . VAL A 1 306 ? 0.689 30.121 -10.900 1.00 73.62 306 VAL A N 1
ATOM 2314 C CA . VAL A 1 306 ? -0.430 29.432 -11.551 1.00 73.62 306 VAL A CA 1
ATOM 2315 C C . VAL A 1 306 ? -1.256 30.501 -12.257 1.00 73.62 306 VAL A C 1
ATOM 2317 O O . VAL A 1 306 ? -1.844 31.353 -11.597 1.00 73.62 306 VAL A O 1
ATOM 2320 N N . LEU A 1 307 ? -1.235 30.509 -13.590 1.00 65.62 307 LEU A N 1
ATOM 2321 C CA . LEU A 1 307 ? -2.100 31.379 -14.386 1.00 65.62 307 LEU A CA 1
ATOM 2322 C C . LEU A 1 307 ? -3.482 30.719 -14.445 1.00 65.62 307 LEU A C 1
ATOM 2324 O O . LEU A 1 307 ? -3.583 29.575 -14.888 1.00 65.62 307 LEU A O 1
ATOM 2328 N N . GLY A 1 308 ? -4.486 31.408 -13.897 1.00 57.62 308 GLY A N 1
ATOM 2329 C CA . GLY A 1 308 ? -5.889 30.987 -13.917 1.00 57.62 308 GLY A CA 1
ATOM 2330 C C . GLY A 1 308 ? -6.558 31.230 -15.258 1.00 57.62 308 GLY A C 1
ATOM 2331 O O . GLY A 1 308 ? -6.080 32.120 -15.998 1.00 57.62 308 GLY A O 1
#

Secondary structure (DSSP, 8-state):
-GGGS-HHHHH--SHHHHHHHHHTTTT-EEEEE---SGGGHHHHHHHHHTT-EEEEEEETT-GGGHHHHTTSSSEEEEE-TTS-HHHHHHHHHHHHHTTTT-TTT-S-SEEE-SSGGGHHHHHHHHHHHT-S---HHHHHHHH-HHHHHHHHHHTT---------SSGGGHHHHHHHH-SSEEE--SS-STTTT-EEE-SHHHHHHHHHHHHHHHHH---BTTB-------EEETTEEE-----SS--STTHHHHHHHHHS--HHHHHHHHHTT---------------------SSSS---------

Sequence (308 aa):
MLKQIPRELLEQHSEEGQALRQQLLRGATIAVICSGPKDKKSIYQRAAELGVKVVVIDFTHSWAEEMVAEEIIAKFIPIDFTADNEVLFRQALDAIRSLEEDPLVGPVDGICTFVEFAVPMAARLCKALGLPGPSVECVDIARDKHKTRDIMTAKGLPSIRNFLITDPNQLEQAAQHVGFPAVLKPIAGVSSLGVQKVSDMDDLTRTYGDLVQLLAGLRVKAGGLERVTKGKFTSRGPRLIEVNARMGAGPIRTVHRHVSGVDLAIEQLLMTVGIPSRPSIKSTGMSVGFASIGAPRSGVVDSIRVLG

Mean predicted aligned error: 7.35 Å

Foldseek 3Di:
DVVVDPVCLLQDQDPSSVVVLLLVQALAEEEEEACADPVSLVLLQVSVVSNYQYEYEHAPPAPCVVVCVVVSHVYYHHDHPVDDPVRRLVSVLVVQVVQCPPPRRHHHLFYYYQAFVCLLSRQVSCVVVVHFHDHNVVQVCLQFQVSVQVVCVVVVHDHAFADDDPDLVCLVVRCVRRPPQDWDADRGDPQRPLTDTAGDSVSSSVSVVVSVVVVVPDDDDSRDDDDHDFWDQDPVGTHGRGDHPHQDDDCRQVQCCQQWVDRRSSLVSSSRSPRHRSHNGDGNVDDDDDDDDDDPDDDDDPDDDDDD

pLDDT: mean 85.89, std 14.69, range [28.19, 98.75]

Radius of gyration: 21.69 Å; Cα contacts (8 Å, |Δi|>4): 465; chains: 1; bounding box: 52×50×59 Å